Protein AF-A0A1Y5HLW5-F1 (afdb_monomer_lite)

Structure (mmCIF, N/CA/C/O backbone):
data_AF-A0A1Y5HLW5-F1
#
_entry.id   AF-A0A1Y5HLW5-F1
#
loop_
_atom_site.group_PDB
_atom_site.id
_atom_site.type_symbol
_atom_site.label_atom_id
_atom_site.label_alt_id
_atom_site.label_comp_id
_atom_site.label_asym_id
_atom_site.label_entity_id
_atom_site.label_seq_id
_atom_site.pdbx_PDB_ins_code
_atom_site.Cartn_x
_atom_site.Cartn_y
_atom_site.Cartn_z
_atom_site.occupancy
_atom_site.B_iso_or_equiv
_atom_site.auth_seq_id
_atom_site.auth_comp_id
_atom_site.auth_asym_id
_atom_site.auth_atom_id
_atom_site.pdbx_PDB_model_num
ATOM 1 N N . MET A 1 1 ? -52.611 14.218 65.816 1.00 47.12 1 MET A N 1
ATOM 2 C CA . MET A 1 1 ? -51.735 14.937 64.864 1.00 47.12 1 MET A CA 1
ATOM 3 C C . MET A 1 1 ? -50.288 14.549 65.145 1.00 47.12 1 MET A C 1
ATOM 5 O O . MET A 1 1 ? -49.797 14.855 66.221 1.00 47.12 1 MET A O 1
ATOM 9 N N . LYS A 1 2 ? -49.626 13.798 64.256 1.00 51.03 2 LYS A N 1
ATOM 10 C CA . LYS A 1 2 ? -48.216 13.406 64.428 1.00 51.03 2 LYS A CA 1
ATOM 11 C C . LYS A 1 2 ? -47.515 13.550 63.080 1.00 51.03 2 LYS A C 1
ATOM 13 O O . L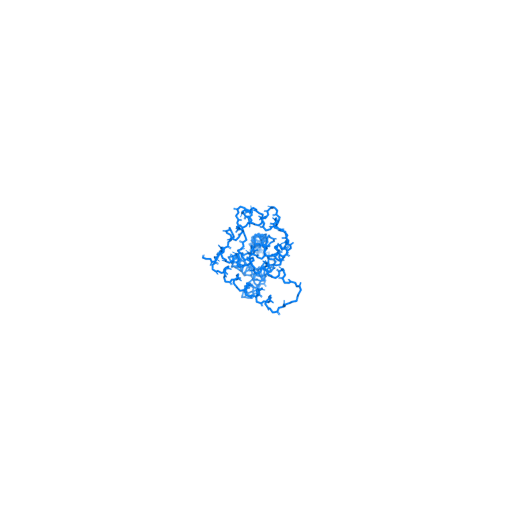YS A 1 2 ? -47.662 12.702 62.209 1.00 51.03 2 LYS A O 1
ATOM 18 N N . ASN A 1 3 ? -46.839 14.682 62.911 1.00 55.22 3 ASN A N 1
ATOM 19 C CA . ASN A 1 3 ? -46.130 15.053 61.695 1.00 55.22 3 ASN A CA 1
ATOM 20 C C . ASN A 1 3 ? -44.768 14.337 61.691 1.00 55.22 3 ASN A C 1
ATOM 22 O O . ASN A 1 3 ? -43.947 14.585 62.575 1.00 55.22 3 ASN A O 1
ATOM 26 N N . ARG A 1 4 ? -44.550 13.398 60.763 1.00 61.78 4 ARG A N 1
ATOM 27 C CA . ARG A 1 4 ? -43.259 12.718 60.568 1.00 61.78 4 ARG A CA 1
ATOM 28 C C . ARG A 1 4 ? -42.611 13.263 59.301 1.00 61.78 4 ARG A C 1
ATOM 30 O O . ARG A 1 4 ? -42.951 12.837 58.204 1.00 61.78 4 ARG A O 1
ATOM 37 N N . ASN A 1 5 ? -41.655 14.167 59.476 1.00 62.38 5 ASN A N 1
ATOM 38 C CA . ASN A 1 5 ? -40.724 14.544 58.421 1.00 62.38 5 ASN A CA 1
ATOM 39 C C . ASN A 1 5 ? -39.587 13.520 58.410 1.00 62.38 5 ASN A C 1
ATOM 41 O O . ASN A 1 5 ? -38.757 13.501 59.319 1.00 62.38 5 ASN A O 1
ATOM 45 N N . SER A 1 6 ? -39.574 12.647 57.404 1.00 61.47 6 SER A N 1
ATOM 46 C CA . SER A 1 6 ? -38.437 11.764 57.143 1.00 61.47 6 SER A CA 1
ATOM 47 C C . SER A 1 6 ? -37.332 12.545 56.419 1.00 61.47 6 SER A C 1
ATOM 49 O O . SER A 1 6 ? -37.634 13.267 55.466 1.00 61.47 6 SER A O 1
ATOM 51 N N . PRO A 1 7 ? -36.059 12.407 56.825 1.00 59.59 7 PRO A N 1
ATOM 52 C CA . PRO A 1 7 ? -34.945 13.033 56.130 1.00 59.59 7 PRO A CA 1
ATOM 53 C C . PRO A 1 7 ? -34.768 12.379 54.755 1.00 59.59 7 PRO A C 1
ATOM 55 O O . PRO A 1 7 ? -34.494 11.184 54.641 1.00 59.59 7 PRO A O 1
ATOM 58 N N . VAL A 1 8 ? -34.960 13.174 53.703 1.00 58.75 8 VAL A N 1
ATOM 59 C CA . VAL A 1 8 ? -34.725 12.770 52.316 1.00 58.75 8 VAL A CA 1
ATOM 60 C C . VAL A 1 8 ? -33.229 12.521 52.119 1.00 58.75 8 VAL A C 1
ATOM 62 O O . VAL A 1 8 ? -32.379 13.354 52.432 1.00 58.75 8 VAL A O 1
ATOM 65 N N . SER A 1 9 ? -32.942 11.318 51.630 1.00 56.59 9 SER A N 1
ATOM 66 C CA . SER A 1 9 ? -31.629 10.716 51.431 1.00 56.59 9 SER A CA 1
ATOM 67 C C . SER A 1 9 ? -30.710 11.554 50.531 1.00 56.59 9 SER A C 1
ATOM 69 O O . SER A 1 9 ? -30.941 11.703 49.334 1.00 56.59 9 SER A O 1
ATOM 71 N N . SER A 1 10 ? -29.611 12.049 51.105 1.00 58.19 10 SER A N 1
ATOM 72 C CA . SER A 1 10 ? -28.551 12.794 50.407 1.00 58.19 10 SER A CA 1
ATOM 73 C C . SER A 1 10 ? -27.526 11.878 49.698 1.00 58.19 10 SER A C 1
ATOM 75 O O . SER A 1 10 ? -26.536 12.352 49.139 1.00 58.19 10 SER A O 1
ATOM 77 N N . SER A 1 11 ? -27.729 10.550 49.693 1.00 57.41 11 SER A N 1
ATOM 78 C CA . SER A 1 11 ? -26.762 9.591 49.127 1.00 57.41 11 SER A CA 1
ATOM 79 C C . SER A 1 11 ? -26.921 9.343 47.621 1.00 57.41 11 SER A C 1
ATOM 81 O O . SER A 1 11 ? -26.020 8.786 46.993 1.00 57.41 11 SER A O 1
ATOM 83 N N . GLU A 1 12 ? -28.035 9.754 47.012 1.00 56.84 12 GLU A N 1
ATOM 84 C CA . GLU A 1 12 ? -28.325 9.457 45.600 1.00 56.84 12 GLU A CA 1
ATOM 85 C C . GLU A 1 12 ? -27.567 10.382 44.623 1.00 56.84 12 GLU A C 1
ATOM 87 O O . GLU A 1 12 ? -27.275 10.011 43.486 1.00 56.84 12 GLU A O 1
ATOM 92 N N . ASN A 1 13 ? -27.120 11.555 45.087 1.00 56.25 13 ASN A N 1
ATOM 93 C CA . ASN A 1 13 ? -26.476 12.571 44.244 1.00 56.25 13 ASN A CA 1
ATOM 94 C C . ASN A 1 13 ? -24.965 12.322 43.996 1.00 56.25 13 ASN A C 1
ATOM 96 O O . ASN A 1 13 ? -24.354 12.912 43.104 1.00 56.25 13 ASN A O 1
ATOM 100 N N . ILE A 1 14 ? -24.322 11.422 44.754 1.00 61.81 14 ILE A N 1
ATOM 101 C CA . ILE A 1 14 ? -22.876 11.142 44.612 1.00 61.81 14 ILE A CA 1
ATOM 102 C C . ILE A 1 14 ? -22.604 10.131 43.480 1.00 61.81 14 ILE A C 1
ATOM 104 O O . ILE A 1 14 ? -21.598 10.240 42.767 1.00 61.81 14 ILE A O 1
ATOM 108 N N . ASN A 1 15 ? -23.515 9.180 43.248 1.00 58.38 15 ASN A N 1
ATOM 109 C CA . ASN A 1 15 ? -23.343 8.145 42.221 1.00 58.38 15 ASN A CA 1
ATOM 110 C C . ASN A 1 15 ? -23.555 8.666 40.789 1.00 58.38 15 ASN A C 1
ATOM 112 O O . ASN A 1 15 ? -22.881 8.210 39.860 1.00 58.38 15 ASN A O 1
ATOM 116 N N . THR A 1 16 ? -24.417 9.666 40.595 1.00 59.56 16 THR A N 1
ATOM 117 C CA . THR A 1 16 ? -24.659 10.284 39.280 1.00 59.56 16 THR A CA 1
ATOM 118 C C . THR A 1 16 ? -23.456 11.105 38.800 1.00 59.56 16 THR A C 1
ATOM 120 O O . THR A 1 16 ? -23.046 10.973 37.642 1.00 59.56 16 THR A O 1
ATOM 123 N N . LYS A 1 17 ? -22.787 11.851 39.693 1.00 58.81 17 LYS A N 1
ATOM 124 C CA . LYS A 1 17 ? -21.578 12.629 39.352 1.00 58.81 17 LYS A CA 1
ATOM 125 C C . LYS A 1 17 ? -20.383 11.762 38.930 1.00 58.81 17 LYS A C 1
ATOM 127 O O . LYS A 1 17 ? -19.674 12.125 37.988 1.00 58.81 17 LYS A O 1
ATOM 132 N N . ARG A 1 18 ? -20.156 10.597 39.559 1.00 59.31 18 ARG A N 1
ATOM 133 C CA . ARG A 1 18 ? -19.076 9.669 39.145 1.00 59.31 18 ARG A CA 1
ATOM 134 C C . ARG A 1 18 ? -19.323 9.071 37.758 1.00 59.31 18 ARG A C 1
ATOM 136 O O . ARG A 1 18 ? -18.389 8.980 36.962 1.00 59.31 18 ARG A O 1
ATOM 143 N N . LYS A 1 19 ? -20.574 8.723 37.435 1.00 58.66 19 LYS A N 1
ATOM 144 C CA . LYS A 1 19 ? -20.948 8.179 36.117 1.00 58.66 19 LYS A CA 1
ATOM 145 C C . LYS A 1 19 ? -20.695 9.187 34.988 1.00 58.66 19 LYS A C 1
ATOM 147 O O . LYS A 1 19 ? -20.190 8.814 33.931 1.00 58.66 19 LYS A O 1
ATOM 152 N N . GLN A 1 20 ? -20.967 10.470 35.231 1.00 60.16 20 GLN A N 1
ATOM 153 C CA . GLN A 1 20 ? -20.791 11.532 34.237 1.00 60.16 20 GLN A CA 1
ATOM 154 C C . GLN A 1 20 ? -19.312 11.850 33.939 1.00 60.16 20 GLN A C 1
ATOM 156 O O . GLN A 1 20 ? -18.961 12.099 32.784 1.00 60.16 20 GLN A O 1
ATOM 161 N N . LYS A 1 21 ? -18.421 11.796 34.942 1.00 66.88 21 LYS A N 1
ATOM 162 C CA . LYS A 1 21 ? -16.977 12.052 34.750 1.00 66.88 21 LYS A CA 1
ATOM 163 C C . LYS A 1 21 ? -16.306 10.983 33.875 1.00 66.88 21 LYS A C 1
ATOM 165 O O . LYS A 1 21 ? -15.486 11.319 33.024 1.00 66.88 21 LYS A O 1
ATOM 170 N N . ASN A 1 22 ? -16.717 9.722 34.018 1.00 70.62 22 ASN A N 1
ATOM 171 C CA . ASN A 1 22 ? -16.188 8.610 33.221 1.00 70.62 22 ASN A CA 1
ATOM 172 C C . ASN A 1 22 ? -16.595 8.695 31.738 1.00 70.62 22 ASN A C 1
ATOM 174 O O . ASN A 1 22 ? -15.848 8.244 30.873 1.00 70.62 22 ASN A O 1
ATOM 178 N N . SER A 1 23 ? -17.739 9.320 31.433 1.00 77.06 23 SER A N 1
ATOM 179 C CA . SER A 1 23 ? -18.206 9.517 30.054 1.00 77.06 23 SER A CA 1
ATOM 180 C C . SER A 1 23 ? -17.330 10.509 29.277 1.00 77.06 23 SER A C 1
ATOM 182 O O . SER A 1 23 ? -16.926 10.232 28.151 1.00 77.06 23 SER A O 1
ATOM 184 N N . LYS A 1 24 ? -16.930 11.631 29.895 1.00 83.69 24 LYS A N 1
ATOM 185 C CA . LYS A 1 24 ? -16.088 12.638 29.219 1.00 83.69 24 LYS A CA 1
ATOM 186 C C . LYS A 1 24 ? -14.705 12.097 28.851 1.00 83.69 24 LYS A C 1
ATOM 188 O O . LYS A 1 24 ? -14.220 12.348 27.753 1.00 83.69 24 LYS A O 1
ATOM 193 N N . LEU A 1 25 ? -14.090 11.330 29.752 1.00 82.06 25 LEU A N 1
ATOM 194 C CA . LEU A 1 25 ? -12.759 10.759 29.529 1.00 82.06 25 LEU A CA 1
ATOM 195 C C . LEU A 1 25 ? -12.773 9.714 28.401 1.00 82.06 25 LEU A C 1
ATOM 197 O O . LEU A 1 25 ? -11.855 9.663 27.587 1.00 82.06 25 LEU A O 1
ATOM 201 N N . ALA A 1 26 ? -13.853 8.933 28.314 1.00 80.69 26 ALA A N 1
ATOM 202 C CA . ALA A 1 26 ? -14.082 7.992 27.224 1.00 80.69 26 ALA A CA 1
ATOM 203 C C . ALA A 1 26 ? -14.218 8.684 25.860 1.00 80.69 26 ALA A C 1
ATOM 205 O O . ALA A 1 26 ? -13.593 8.248 24.896 1.00 80.69 26 ALA A O 1
ATOM 206 N N . VAL A 1 27 ? -14.999 9.768 25.779 1.00 85.81 27 VAL A N 1
ATOM 207 C CA . VAL A 1 27 ? -15.192 10.524 24.529 1.00 85.81 27 VAL A CA 1
ATOM 208 C C . VAL A 1 27 ? -13.870 11.107 24.029 1.00 85.81 27 VAL A C 1
ATOM 210 O O . VAL A 1 27 ? -13.548 10.956 22.854 1.00 85.81 27 VAL A O 1
ATOM 213 N N . ILE A 1 28 ? -13.073 11.706 24.921 1.00 89.19 28 ILE A N 1
ATOM 214 C CA . ILE A 1 28 ? -11.746 12.240 24.572 1.00 89.19 28 ILE A CA 1
ATOM 215 C C . ILE A 1 28 ? -10.825 11.117 24.075 1.00 89.19 28 ILE A C 1
ATOM 217 O O . ILE A 1 28 ? -10.150 11.282 23.062 1.00 89.19 28 ILE A O 1
ATOM 221 N N . GLY A 1 29 ? -10.832 9.959 24.744 1.00 85.31 29 GLY A N 1
ATOM 222 C CA . GLY A 1 29 ? -10.043 8.800 24.325 1.00 85.31 29 GLY A CA 1
ATOM 223 C C . GLY A 1 29 ? -10.411 8.303 22.924 1.00 85.31 29 GLY A C 1
ATOM 224 O O . GLY A 1 29 ? -9.520 8.048 22.119 1.00 85.31 29 GLY A O 1
ATOM 225 N N . ILE A 1 30 ? -11.708 8.222 22.607 1.00 84.19 30 ILE A N 1
ATOM 226 C CA . ILE A 1 30 ? -12.188 7.832 21.271 1.00 84.19 30 ILE A CA 1
ATOM 227 C C . ILE A 1 30 ? -11.761 8.863 20.224 1.00 84.19 30 ILE A C 1
ATOM 229 O O . ILE A 1 30 ? -11.252 8.476 19.176 1.00 84.19 30 ILE A O 1
ATOM 233 N N . LEU A 1 31 ? -11.917 10.159 20.512 1.00 88.69 31 LEU A N 1
ATOM 234 C CA . LEU A 1 31 ? -11.521 11.233 19.598 1.00 88.69 31 LEU A CA 1
ATOM 235 C C . LEU A 1 31 ? -10.026 11.147 19.250 1.00 88.69 31 LEU A C 1
ATOM 237 O O . LEU A 1 31 ? -9.666 11.187 18.077 1.00 88.69 31 LEU A O 1
ATOM 241 N N . LEU A 1 32 ? -9.164 10.962 20.256 1.00 89.06 32 LEU A N 1
ATOM 242 C CA . LEU A 1 32 ? -7.721 10.803 20.053 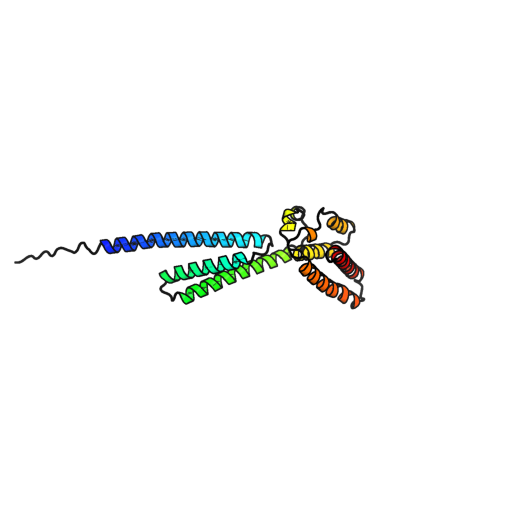1.00 89.06 32 LEU A CA 1
ATOM 243 C C . LEU A 1 32 ? -7.390 9.562 19.213 1.00 89.06 32 LEU A C 1
ATOM 245 O O . LEU A 1 32 ? -6.544 9.634 18.326 1.00 89.06 32 LEU A O 1
ATOM 249 N N . LEU A 1 33 ? -8.087 8.446 19.443 1.00 84.56 33 LEU A N 1
ATOM 250 C CA . LEU A 1 33 ? -7.924 7.213 18.663 1.00 84.56 33 LEU A CA 1
ATOM 251 C C . LEU A 1 33 ? -8.322 7.407 17.193 1.00 84.56 33 LEU A C 1
ATOM 253 O O . LEU A 1 33 ? -7.640 6.912 16.295 1.00 84.56 33 LEU A O 1
ATOM 257 N N . VAL A 1 34 ? -9.397 8.154 16.933 1.00 86.38 34 VAL A N 1
ATOM 258 C CA . VAL A 1 34 ? -9.844 8.485 15.571 1.00 86.38 34 VAL A CA 1
ATOM 259 C C . VAL A 1 34 ? -8.830 9.387 14.862 1.00 86.38 34 VAL A C 1
ATOM 261 O O . VAL A 1 34 ? -8.446 9.098 13.734 1.00 86.38 34 VAL A O 1
ATOM 264 N N . VAL A 1 35 ? -8.334 10.436 15.524 1.00 91.56 35 VAL A N 1
ATOM 265 C CA . VAL A 1 35 ? -7.307 11.323 14.945 1.00 91.56 35 VAL A CA 1
ATOM 266 C C . VAL A 1 35 ? -6.023 10.548 14.645 1.00 91.56 35 VAL A C 1
ATOM 268 O O . VAL A 1 35 ? -5.441 10.694 13.571 1.00 91.56 35 VAL A O 1
ATOM 271 N N . PHE A 1 36 ? -5.604 9.679 15.565 1.00 87.31 36 PHE A N 1
ATOM 272 C CA . PHE A 1 36 ? -4.409 8.863 15.386 1.00 87.31 36 PHE A CA 1
ATOM 273 C C . PHE A 1 36 ? -4.555 7.870 14.226 1.00 87.31 36 PHE A C 1
ATOM 275 O O . PHE A 1 36 ? -3.670 7.780 13.376 1.00 87.31 36 PHE A O 1
ATOM 282 N N . THR A 1 37 ? -5.683 7.155 14.147 1.00 83.62 37 THR A N 1
ATOM 283 C CA . THR A 1 37 ? -5.950 6.222 13.037 1.00 83.62 37 THR A CA 1
ATOM 284 C C . THR A 1 37 ? -6.013 6.945 11.698 1.00 83.62 37 THR A C 1
ATOM 286 O O . THR A 1 37 ? -5.412 6.474 10.735 1.00 83.62 37 THR A O 1
ATOM 289 N N . PHE A 1 38 ? -6.643 8.121 11.641 1.00 88.81 38 PHE A N 1
ATOM 290 C CA . PHE A 1 38 ? -6.649 8.954 10.441 1.00 88.81 38 PHE A CA 1
ATOM 291 C C . PHE A 1 38 ? -5.230 9.338 9.998 1.00 88.81 38 PHE A C 1
ATOM 293 O O . PHE A 1 38 ? -4.895 9.170 8.827 1.00 88.81 38 PHE A O 1
ATOM 300 N N . GLY A 1 39 ? -4.370 9.772 10.925 1.00 90.00 39 GLY A N 1
ATOM 301 C CA . GLY A 1 39 ? -2.972 10.099 10.625 1.00 90.00 39 GLY A CA 1
ATOM 302 C C . GLY A 1 39 ? -2.175 8.911 10.071 1.00 90.00 39 GLY A C 1
ATOM 303 O O . GLY A 1 39 ? -1.433 9.067 9.104 1.00 90.00 39 GLY A O 1
ATOM 304 N N . GLN A 1 40 ? -2.375 7.712 10.625 1.00 86.38 40 GLN A N 1
ATOM 305 C CA . GLN A 1 40 ? -1.736 6.482 10.136 1.00 86.38 40 GLN A CA 1
ATOM 306 C C . GLN A 1 40 ? -2.201 6.112 8.722 1.00 86.38 40 GLN A C 1
ATOM 308 O O . GLN A 1 40 ? -1.380 5.782 7.867 1.00 86.38 40 GLN A O 1
ATOM 313 N N . TYR A 1 41 ? -3.506 6.213 8.444 1.00 86.62 41 TYR A N 1
ATOM 314 C CA . TYR A 1 41 ? -4.018 6.000 7.091 1.00 86.62 41 TYR A CA 1
ATOM 315 C C . TYR A 1 41 ? -3.455 7.034 6.119 1.00 86.62 41 TYR A C 1
ATOM 317 O O . TYR A 1 41 ? -3.005 6.660 5.041 1.00 86.62 41 TYR A O 1
ATOM 325 N N . LEU A 1 42 ? -3.393 8.309 6.503 1.00 88.19 42 LEU A N 1
ATOM 326 C CA . LEU A 1 42 ? -2.813 9.347 5.655 1.00 88.19 42 LEU A CA 1
ATOM 327 C C . LEU A 1 42 ? -1.348 9.037 5.311 1.00 88.19 42 LEU A C 1
ATOM 329 O O . LEU A 1 42 ? -0.965 9.116 4.147 1.00 88.19 42 LEU A O 1
ATOM 333 N N . ALA A 1 43 ? -0.557 8.608 6.298 1.00 85.88 43 ALA A N 1
ATOM 334 C CA . ALA A 1 43 ? 0.839 8.218 6.110 1.00 85.88 43 ALA A CA 1
ATOM 335 C C . ALA A 1 43 ? 1.013 6.997 5.188 1.00 85.88 43 ALA A C 1
ATOM 337 O O . ALA A 1 43 ? 2.026 6.899 4.503 1.00 85.88 43 ALA A O 1
ATOM 338 N N . MET A 1 44 ? 0.031 6.094 5.137 1.00 84.94 44 MET A N 1
ATOM 339 C CA . MET A 1 44 ? 0.024 4.944 4.226 1.00 84.94 44 MET A CA 1
ATOM 340 C C . MET A 1 44 ? -0.437 5.322 2.809 1.00 84.94 44 MET A C 1
ATOM 342 O O . MET A 1 44 ? 0.126 4.848 1.826 1.00 84.94 44 MET A O 1
ATOM 346 N N . TYR A 1 45 ? -1.453 6.179 2.688 1.00 83.94 45 TYR A N 1
ATOM 347 C CA . TYR A 1 45 ? -2.031 6.558 1.396 1.00 83.94 45 TYR A CA 1
ATOM 348 C C . TYR A 1 45 ? -1.194 7.605 0.650 1.00 83.94 45 TYR A C 1
ATOM 350 O O . TYR A 1 45 ? -1.114 7.543 -0.573 1.00 83.94 45 TYR A O 1
ATOM 358 N N . LEU A 1 46 ? -0.536 8.536 1.349 1.00 83.56 46 LEU A N 1
ATOM 359 C CA . LEU A 1 46 ? 0.358 9.535 0.743 1.00 83.56 46 LEU A CA 1
ATOM 360 C C . LEU A 1 46 ? 1.424 8.919 -0.190 1.00 83.56 46 LEU A C 1
ATOM 362 O O . LEU A 1 46 ? 1.506 9.342 -1.344 1.00 83.56 46 LEU A O 1
ATOM 366 N N . PRO A 1 47 ? 2.219 7.916 0.233 1.00 75.50 47 PRO A N 1
ATOM 367 C CA . PRO A 1 47 ? 3.163 7.247 -0.660 1.00 75.50 47 PRO A CA 1
ATOM 368 C C . PRO A 1 47 ? 2.463 6.434 -1.760 1.00 75.50 47 PRO A C 1
ATOM 370 O O . PRO A 1 47 ? 2.935 6.446 -2.897 1.00 75.50 47 PRO A O 1
ATOM 373 N N . ALA A 1 48 ? 1.306 5.822 -1.479 1.00 77.12 48 ALA A N 1
ATOM 374 C CA . ALA A 1 48 ? 0.532 5.090 -2.485 1.00 77.12 48 ALA A CA 1
ATOM 375 C C . ALA A 1 48 ? 0.041 6.001 -3.629 1.00 77.12 48 ALA A C 1
ATOM 377 O O . ALA A 1 48 ? 0.111 5.621 -4.796 1.00 77.12 48 ALA A O 1
ATOM 378 N N . PHE A 1 49 ? -0.358 7.246 -3.335 1.00 77.69 49 PHE A N 1
ATOM 379 C CA . PHE A 1 49 ? -0.690 8.250 -4.360 1.00 77.69 49 PHE A CA 1
ATOM 380 C C . PHE A 1 49 ? 0.503 8.624 -5.249 1.00 77.69 49 PHE A C 1
ATOM 382 O O . PHE A 1 49 ? 0.315 8.999 -6.410 1.00 77.69 49 PHE A O 1
ATOM 389 N N . ASN A 1 50 ? 1.721 8.480 -4.728 1.00 72.81 50 ASN A N 1
ATOM 390 C CA . ASN A 1 50 ? 2.961 8.681 -5.473 1.00 72.81 50 ASN A CA 1
ATOM 391 C C . ASN A 1 50 ? 3.438 7.408 -6.198 1.00 72.81 50 ASN A C 1
ATOM 393 O O . ASN A 1 50 ? 4.489 7.433 -6.835 1.00 72.81 50 ASN A O 1
ATOM 397 N N . GLY A 1 51 ? 2.671 6.312 -6.144 1.00 65.75 51 GLY A N 1
ATOM 398 C CA . GLY A 1 51 ? 3.007 5.036 -6.783 1.00 65.75 51 GLY A CA 1
ATOM 399 C C . GLY A 1 51 ? 4.036 4.197 -6.020 1.00 65.75 51 GLY A C 1
ATOM 400 O O . GLY A 1 51 ? 4.531 3.206 -6.557 1.00 65.75 51 GLY A O 1
ATOM 401 N N . VAL A 1 52 ? 4.361 4.574 -4.780 1.00 74.62 52 VAL A N 1
ATOM 402 C CA . VAL A 1 52 ? 5.215 3.777 -3.894 1.00 74.62 52 VAL A CA 1
ATOM 403 C C . VAL A 1 52 ? 4.335 2.758 -3.179 1.00 74.62 52 VAL A C 1
ATOM 405 O O . VAL A 1 52 ? 3.347 3.128 -2.541 1.00 74.62 52 VAL A O 1
ATOM 408 N N . GLN A 1 53 ? 4.683 1.474 -3.275 1.00 74.00 53 GLN A N 1
ATOM 409 C CA . GLN A 1 53 ? 3.922 0.431 -2.592 1.00 74.00 53 GLN A CA 1
ATOM 410 C C . GLN A 1 53 ? 4.048 0.573 -1.064 1.00 74.00 53 GLN A C 1
ATOM 412 O O . GLN A 1 53 ? 5.154 0.758 -0.544 1.00 74.00 53 GLN A O 1
ATOM 417 N N . PRO A 1 54 ? 2.932 0.482 -0.321 1.00 76.38 54 PRO A N 1
ATOM 418 C CA . PRO A 1 54 ? 2.962 0.506 1.133 1.00 76.38 54 PRO A CA 1
ATOM 419 C C . PRO A 1 54 ? 3.697 -0.729 1.674 1.00 76.38 54 PRO A C 1
ATOM 421 O O . PRO A 1 54 ? 3.438 -1.860 1.269 1.00 76.38 54 PRO A O 1
ATOM 424 N N . GLN A 1 55 ? 4.612 -0.521 2.623 1.00 81.88 55 GLN A N 1
ATOM 425 C CA . GLN A 1 55 ? 5.343 -1.618 3.263 1.00 81.88 55 GLN A CA 1
ATOM 426 C C . GLN A 1 55 ? 4.401 -2.514 4.087 1.00 81.88 55 GLN A C 1
ATOM 428 O O . GLN A 1 55 ? 3.493 -2.019 4.757 1.00 81.88 55 GLN A O 1
ATOM 433 N N . LEU A 1 56 ? 4.682 -3.824 4.130 1.00 78.25 56 LEU A N 1
ATOM 434 C CA . LEU A 1 56 ? 3.930 -4.820 4.919 1.00 78.25 56 LEU A CA 1
ATOM 435 C C . LEU A 1 56 ? 3.797 -4.459 6.407 1.00 78.25 56 LEU A C 1
ATOM 437 O O . LEU A 1 56 ? 2.816 -4.817 7.049 1.00 78.25 56 LEU A O 1
ATOM 441 N N . PHE A 1 57 ? 4.749 -3.714 6.967 1.00 83.56 57 PHE A N 1
ATOM 442 C CA . PHE A 1 57 ? 4.672 -3.237 8.347 1.00 83.56 57 PHE A CA 1
ATOM 443 C C . PHE A 1 57 ? 3.409 -2.394 8.621 1.00 83.56 57 PHE A C 1
ATOM 445 O O . PHE A 1 57 ? 2.787 -2.537 9.677 1.00 83.56 57 PHE A O 1
ATOM 452 N N . PHE A 1 58 ? 2.966 -1.584 7.651 1.00 83.69 58 PHE A N 1
ATOM 453 C CA . PHE A 1 58 ? 1.751 -0.774 7.781 1.00 83.69 58 PHE A CA 1
ATOM 454 C C . PHE A 1 58 ? 0.470 -1.616 7.828 1.00 83.69 58 PHE A C 1
ATOM 456 O O . PHE A 1 58 ? -0.486 -1.213 8.490 1.00 83.69 58 PHE A O 1
ATOM 463 N N . LEU A 1 59 ? 0.455 -2.802 7.206 1.00 86.44 59 LEU A N 1
ATOM 464 C CA . LEU A 1 59 ? -0.669 -3.741 7.298 1.00 86.44 59 LEU A CA 1
ATOM 465 C C . LEU A 1 59 ? -0.876 -4.194 8.745 1.00 86.44 59 LEU A C 1
ATOM 467 O O . LEU A 1 59 ? -1.980 -4.078 9.276 1.00 86.44 59 LEU A O 1
ATOM 471 N N . PHE A 1 60 ? 0.188 -4.675 9.396 1.00 88.00 60 PHE A N 1
ATOM 472 C CA . PHE A 1 60 ? 0.108 -5.175 10.770 1.00 88.00 60 PHE A CA 1
ATOM 473 C C . PHE A 1 60 ? -0.315 -4.079 11.745 1.00 88.00 60 PHE A C 1
ATOM 475 O O . PHE A 1 60 ? -1.180 -4.305 12.592 1.00 88.00 60 PHE A O 1
ATOM 482 N N . ILE A 1 61 ? 0.240 -2.875 11.585 1.00 88.25 61 ILE A N 1
ATOM 483 C CA . ILE A 1 61 ? -0.154 -1.705 12.372 1.00 88.25 61 ILE A CA 1
ATOM 484 C C . ILE A 1 61 ? -1.633 -1.379 12.149 1.00 88.25 61 ILE A C 1
ATOM 486 O O . ILE A 1 61 ? -2.377 -1.245 13.120 1.00 88.25 61 ILE A O 1
ATOM 490 N N . SER A 1 62 ? -2.082 -1.277 10.896 1.00 87.38 62 SER A N 1
ATOM 491 C CA . SER A 1 62 ? -3.470 -0.931 10.571 1.00 87.38 62 SER A CA 1
ATOM 492 C C . SER A 1 62 ? -4.460 -1.955 11.129 1.00 87.38 62 SER A C 1
ATOM 494 O O . SER A 1 62 ? -5.445 -1.580 11.773 1.00 87.38 62 SER A O 1
ATOM 496 N N . MET A 1 63 ? -4.172 -3.249 10.963 1.00 90.25 63 MET A N 1
ATOM 497 C CA . MET A 1 63 ? -4.978 -4.340 11.513 1.00 90.25 63 MET A CA 1
ATOM 498 C C . MET A 1 63 ? -5.030 -4.303 13.042 1.00 90.25 63 MET A C 1
ATOM 500 O O . MET A 1 63 ? -6.108 -4.413 13.624 1.00 90.25 63 MET A O 1
ATOM 504 N N . LEU A 1 64 ? -3.888 -4.105 13.707 1.00 91.19 64 LEU A N 1
ATOM 505 C CA . LEU A 1 64 ? -3.833 -4.043 15.165 1.00 91.19 64 LEU A CA 1
ATOM 506 C C . LEU A 1 64 ? -4.642 -2.855 15.704 1.00 91.19 64 LEU A C 1
ATOM 508 O O . LEU A 1 64 ? -5.443 -3.020 16.625 1.00 91.19 64 LEU A O 1
ATOM 512 N N . TRP A 1 65 ? -4.490 -1.670 15.109 1.00 88.44 65 TRP A N 1
ATOM 513 C CA . TRP A 1 65 ? -5.204 -0.467 15.543 1.00 88.44 65 TRP A CA 1
ATOM 514 C C . TRP A 1 65 ? -6.711 -0.557 15.327 1.00 88.44 65 TRP A C 1
ATOM 516 O O . TRP A 1 65 ? -7.479 -0.238 16.235 1.00 88.44 65 TRP A O 1
ATOM 526 N N . THR A 1 66 ? -7.151 -1.022 14.160 1.00 90.25 66 THR A N 1
ATOM 527 C CA . THR A 1 66 ? -8.583 -1.207 13.870 1.00 90.25 66 THR A CA 1
ATOM 528 C C . THR A 1 66 ? -9.211 -2.280 14.755 1.00 90.25 66 THR A C 1
ATOM 530 O O . THR A 1 66 ? -10.340 -2.111 15.219 1.00 90.25 66 THR A O 1
ATOM 533 N N . ALA A 1 67 ? -8.471 -3.340 15.080 1.00 92.12 67 ALA A N 1
ATOM 534 C CA . ALA A 1 67 ? -8.911 -4.358 16.024 1.00 92.12 67 ALA A CA 1
ATOM 535 C C . ALA A 1 67 ? -9.038 -3.819 17.462 1.00 92.12 67 ALA A C 1
ATOM 537 O O . ALA A 1 67 ? -10.034 -4.098 18.138 1.00 92.12 67 ALA A O 1
ATOM 538 N N . LEU A 1 68 ? -8.079 -3.005 17.924 1.00 89.75 68 LEU A N 1
ATOM 539 C CA . LEU A 1 68 ? -8.149 -2.327 19.225 1.00 89.75 68 LEU A CA 1
ATOM 540 C C . LEU A 1 68 ? -9.324 -1.345 19.288 1.00 89.75 68 LEU A C 1
ATOM 542 O O . LEU A 1 68 ? -10.057 -1.331 20.279 1.00 89.75 68 LEU A O 1
ATOM 546 N N . LEU A 1 69 ? -9.550 -0.577 18.221 1.00 88.44 69 LEU A N 1
ATOM 547 C CA . LEU A 1 69 ? -10.673 0.354 18.112 1.00 88.44 69 LEU A CA 1
ATOM 548 C C . LEU A 1 69 ? -12.011 -0.404 18.134 1.00 88.44 69 LEU A C 1
ATOM 550 O O . LEU A 1 69 ? -12.928 -0.014 18.858 1.00 88.44 69 LEU A O 1
ATOM 554 N N . GLY A 1 70 ? -12.093 -1.548 17.448 1.00 89.62 70 GLY A N 1
ATOM 555 C CA . GLY A 1 70 ? -13.235 -2.460 17.509 1.00 89.62 70 GLY A CA 1
ATOM 556 C C . GLY A 1 70 ? -13.496 -2.998 18.921 1.00 89.62 70 GLY A C 1
ATOM 557 O O . GLY A 1 70 ? -14.629 -2.948 19.405 1.00 89.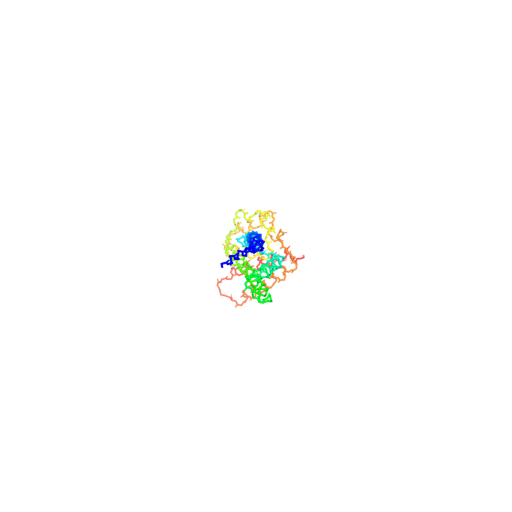62 70 GLY A O 1
ATOM 558 N N . LEU A 1 71 ? -12.457 -3.450 19.633 1.00 89.25 71 LEU A N 1
ATOM 559 C CA . LEU A 1 71 ? -12.569 -3.897 21.029 1.00 89.25 71 LEU A CA 1
ATOM 560 C C . LEU A 1 71 ? -13.045 -2.779 21.961 1.00 89.25 71 LEU A C 1
ATOM 562 O O . LEU A 1 71 ? -13.874 -3.023 22.844 1.00 89.25 71 LEU A O 1
ATOM 566 N N . PHE A 1 72 ? -12.538 -1.562 21.760 1.00 86.75 72 PHE A N 1
ATOM 567 C CA . PHE A 1 72 ? -12.932 -0.401 22.548 1.00 86.75 72 PHE A CA 1
ATOM 568 C C . PHE A 1 72 ? -14.393 -0.026 22.276 1.00 86.75 72 PHE A C 1
ATOM 570 O O . PHE A 1 72 ? -15.173 0.126 23.215 1.00 86.75 72 PHE A O 1
ATOM 577 N N . GLY A 1 73 ? -14.801 0.009 21.004 1.00 85.00 73 GLY A N 1
ATOM 578 C CA . GLY A 1 73 ? -16.182 0.260 20.587 1.00 85.00 73 GLY A CA 1
ATOM 579 C C . GLY A 1 73 ? -17.168 -0.794 21.099 1.00 85.00 73 GLY A C 1
ATOM 580 O O . GLY A 1 73 ? -18.258 -0.453 21.559 1.00 85.00 73 GLY A O 1
ATOM 581 N N . ALA A 1 74 ? -16.775 -2.072 21.130 1.00 88.75 74 ALA A N 1
ATOM 582 C CA . ALA A 1 74 ? -17.609 -3.154 21.664 1.00 88.75 74 ALA A CA 1
ATOM 583 C C . ALA A 1 74 ? -18.021 -2.924 23.121 1.00 88.75 74 ALA A C 1
ATOM 585 O O . ALA A 1 74 ? -19.125 -3.298 23.519 1.00 88.75 74 ALA A O 1
ATOM 586 N N . ARG A 1 75 ? -17.146 -2.285 23.910 1.00 83.88 75 ARG A N 1
ATOM 587 C CA . ARG A 1 75 ? -17.416 -1.961 25.314 1.00 83.88 75 ARG A CA 1
ATOM 588 C C . ARG A 1 75 ? -18.577 -0.975 25.468 1.00 83.88 75 ARG A C 1
ATOM 590 O O . ARG A 1 75 ? -19.278 -1.051 26.471 1.00 83.88 75 ARG A O 1
ATOM 597 N N . PHE A 1 76 ? -18.796 -0.097 24.490 1.00 80.56 76 PHE A N 1
ATOM 598 C CA . PHE A 1 76 ? -19.894 0.875 24.499 1.00 80.56 76 PHE A CA 1
ATOM 599 C C . PHE A 1 76 ? -21.190 0.307 23.923 1.00 80.56 76 PHE A C 1
ATOM 601 O O . PHE A 1 76 ? -22.262 0.582 24.448 1.00 80.56 76 PHE A O 1
ATOM 608 N N . VAL A 1 77 ? -21.098 -0.510 22.871 1.00 81.12 77 VAL A N 1
ATOM 609 C CA . VAL A 1 77 ? -22.277 -1.022 22.146 1.00 81.12 77 VAL A CA 1
ATOM 610 C C . VAL A 1 77 ? -22.883 -2.268 22.819 1.00 81.12 77 VAL A C 1
ATOM 612 O O . VAL A 1 77 ? -23.936 -2.748 22.414 1.00 81.12 77 VAL A O 1
ATOM 615 N N . GLY A 1 78 ? -22.231 -2.833 23.842 1.00 81.38 78 GLY A N 1
ATOM 616 C CA . GLY A 1 78 ? -22.715 -4.036 24.535 1.00 81.38 78 GLY A CA 1
ATOM 617 C C . GLY A 1 78 ? -22.682 -5.306 23.671 1.00 81.38 78 GLY A C 1
ATOM 618 O O . GLY A 1 78 ? -23.260 -6.329 24.034 1.00 81.38 78 GLY A O 1
ATOM 619 N N . ARG A 1 79 ? -22.002 -5.269 22.518 1.00 83.31 79 ARG A N 1
ATOM 620 C CA . ARG A 1 79 ? -21.837 -6.425 21.626 1.00 83.31 79 ARG A CA 1
ATOM 621 C C . ARG A 1 79 ? -20.733 -7.361 22.121 1.00 83.31 79 ARG A C 1
ATOM 623 O O . ARG A 1 79 ? -19.806 -6.960 22.824 1.00 83.31 79 ARG A O 1
ATOM 630 N N . LYS A 1 80 ? -20.793 -8.631 21.697 1.00 92.06 80 LYS A N 1
ATOM 631 C CA . LYS A 1 80 ? -19.739 -9.617 21.988 1.00 92.06 80 LYS A CA 1
ATOM 632 C C . LYS A 1 80 ? -18.400 -9.127 21.415 1.00 92.06 80 LYS A C 1
ATOM 634 O O . LYS A 1 80 ? -18.276 -8.933 20.207 1.00 92.06 80 LYS A O 1
ATOM 639 N N . LYS A 1 81 ? -17.387 -9.004 22.281 1.00 91.06 81 LYS A N 1
ATOM 640 C CA . LYS A 1 81 ? -16.038 -8.491 21.956 1.00 91.06 81 LYS A CA 1
ATOM 641 C C . LYS A 1 81 ? -15.395 -9.172 20.740 1.00 91.06 81 LYS A C 1
ATOM 643 O O . LYS A 1 81 ? -14.726 -8.509 19.957 1.00 91.06 81 LYS A O 1
ATOM 648 N N . ARG A 1 82 ? -15.642 -10.477 20.558 1.00 92.62 82 ARG A N 1
ATOM 649 C CA . ARG A 1 82 ? -15.096 -11.273 19.444 1.00 92.62 82 ARG A CA 1
ATOM 650 C C . ARG A 1 82 ? -15.517 -10.738 18.071 1.00 92.62 82 ARG A C 1
ATOM 652 O O . ARG A 1 82 ? -14.666 -10.597 17.204 1.00 92.62 82 ARG A O 1
ATOM 659 N N . TYR A 1 83 ? -16.792 -10.390 17.885 1.00 92.62 83 TYR A N 1
ATOM 660 C CA . TYR A 1 83 ? -17.274 -9.903 16.586 1.00 92.62 83 TYR A CA 1
ATOM 661 C C . TYR A 1 83 ? -16.690 -8.541 16.226 1.00 92.62 83 TYR A C 1
ATOM 663 O O . TYR A 1 83 ? -16.337 -8.313 15.077 1.00 92.62 83 TYR A O 1
ATOM 671 N N . ALA A 1 84 ? -16.552 -7.649 17.206 1.00 91.56 84 ALA A N 1
ATOM 672 C CA . ALA A 1 84 ? -15.983 -6.330 16.962 1.00 91.56 84 ALA A CA 1
ATOM 673 C C . ALA A 1 84 ? -14.480 -6.389 16.653 1.00 91.56 84 ALA A C 1
ATOM 675 O O . ALA A 1 84 ? -14.002 -5.631 15.817 1.00 91.56 84 ALA A O 1
ATOM 676 N N . PHE A 1 85 ? -13.754 -7.316 17.285 1.00 92.75 85 PHE A N 1
ATOM 677 C CA . PHE A 1 85 ? -12.349 -7.572 16.972 1.00 92.75 85 PHE A CA 1
ATOM 678 C C . PHE A 1 85 ? -12.174 -8.077 15.533 1.00 92.75 85 PHE A C 1
ATOM 680 O O . PHE A 1 85 ? -11.388 -7.512 14.779 1.00 92.75 85 PHE A O 1
ATOM 687 N N . ILE A 1 86 ? -12.955 -9.089 15.132 1.00 94.69 86 ILE A N 1
ATOM 688 C CA . ILE A 1 86 ? -12.913 -9.643 13.768 1.00 94.69 86 ILE A CA 1
ATOM 689 C C . ILE A 1 86 ? -13.308 -8.579 12.738 1.00 94.69 86 ILE A C 1
ATOM 691 O O . ILE A 1 86 ? -12.624 -8.423 11.732 1.00 94.69 86 ILE A O 1
ATOM 695 N N . ALA A 1 87 ? -14.367 -7.807 13.001 1.00 93.19 87 ALA A N 1
ATOM 696 C CA . ALA A 1 87 ? -14.771 -6.710 12.126 1.00 93.19 87 ALA A CA 1
ATOM 697 C C . ALA A 1 87 ? -13.653 -5.666 11.970 1.00 93.19 87 ALA A C 1
ATOM 699 O O . ALA A 1 87 ? -13.392 -5.223 10.856 1.00 93.19 87 ALA A O 1
ATOM 700 N N . GLY A 1 88 ? -12.956 -5.325 13.060 1.00 91.88 88 GLY A N 1
ATOM 701 C CA . GLY A 1 88 ? -11.788 -4.445 13.022 1.00 91.88 88 GLY A CA 1
ATOM 702 C C . GLY A 1 88 ? -10.690 -4.978 12.102 1.00 91.88 88 GLY A C 1
ATOM 703 O O . GLY A 1 88 ? -10.268 -4.265 11.198 1.00 91.88 88 GLY A O 1
ATOM 704 N N . LEU A 1 89 ? -10.303 -6.250 12.255 1.00 93.44 89 LEU A N 1
ATOM 705 C CA . LEU A 1 89 ? -9.292 -6.881 11.395 1.00 93.44 89 LEU A CA 1
ATOM 706 C C . LEU A 1 89 ? -9.676 -6.863 9.909 1.00 93.44 89 LEU A C 1
ATOM 708 O O . LEU A 1 89 ? -8.831 -6.558 9.069 1.00 93.44 89 LEU A O 1
ATOM 712 N N . ILE A 1 90 ? -10.939 -7.159 9.585 1.00 94.88 90 ILE A N 1
ATOM 713 C CA . ILE A 1 90 ? -11.432 -7.149 8.199 1.00 94.88 90 ILE A CA 1
ATOM 714 C C . ILE A 1 90 ? -11.371 -5.733 7.618 1.00 94.88 90 ILE A C 1
ATOM 716 O O . ILE A 1 90 ? -10.900 -5.558 6.497 1.00 94.88 90 ILE A O 1
ATOM 720 N N . ILE A 1 91 ? -11.796 -4.719 8.379 1.00 92.25 91 ILE A N 1
ATOM 721 C CA . ILE A 1 91 ? -11.747 -3.315 7.943 1.00 92.25 91 ILE A CA 1
ATOM 722 C C . ILE A 1 91 ? -10.296 -2.870 7.715 1.00 92.25 91 ILE A C 1
ATOM 724 O O . ILE A 1 91 ? -10.001 -2.266 6.685 1.00 92.25 91 ILE A O 1
ATOM 728 N N . GLY A 1 92 ? -9.382 -3.200 8.633 1.00 90.12 92 GLY A N 1
ATOM 729 C CA . GLY A 1 92 ? -7.955 -2.904 8.481 1.00 90.12 92 GLY A CA 1
ATOM 730 C C . GLY A 1 92 ? -7.349 -3.559 7.237 1.00 90.12 92 GLY A C 1
ATOM 731 O O . GLY A 1 92 ? -6.684 -2.890 6.448 1.00 90.12 92 GLY A O 1
ATOM 732 N N . GLY A 1 93 ? -7.641 -4.845 7.015 1.00 91.69 93 GLY A N 1
ATOM 733 C CA . GLY A 1 93 ? -7.189 -5.579 5.831 1.00 91.69 93 GLY A CA 1
ATOM 734 C C . GLY A 1 93 ? -7.744 -5.011 4.524 1.00 91.69 93 GLY A C 1
ATOM 735 O O . GLY A 1 93 ? -6.988 -4.799 3.578 1.00 91.69 93 GLY A O 1
ATOM 736 N N . ALA A 1 94 ? -9.041 -4.695 4.481 1.00 92.75 94 ALA A N 1
ATOM 737 C CA . ALA A 1 94 ? -9.676 -4.092 3.311 1.00 92.75 94 ALA A CA 1
ATOM 738 C C . ALA A 1 94 ? -9.078 -2.715 2.978 1.00 92.75 94 ALA A C 1
ATOM 740 O O . ALA A 1 94 ? -8.819 -2.417 1.813 1.00 92.75 94 ALA A O 1
ATOM 741 N N . ALA A 1 95 ? -8.797 -1.893 3.993 1.00 89.06 95 ALA A N 1
ATOM 742 C CA . ALA A 1 95 ? -8.176 -0.586 3.801 1.00 89.06 95 ALA A CA 1
ATOM 743 C C . ALA A 1 95 ? -6.741 -0.684 3.254 1.00 89.06 95 ALA A C 1
ATOM 745 O O . ALA A 1 95 ? -6.344 0.156 2.445 1.00 89.06 95 ALA A O 1
ATOM 746 N N . PHE A 1 96 ? -5.972 -1.698 3.664 1.00 89.19 96 PHE A N 1
ATOM 747 C CA . PHE A 1 96 ? -4.637 -1.958 3.121 1.00 89.19 96 PHE A CA 1
ATOM 748 C C . PHE A 1 96 ? -4.693 -2.479 1.680 1.00 89.19 96 PHE A C 1
ATOM 750 O O . PHE A 1 96 ? -3.974 -1.978 0.819 1.00 89.19 96 PHE A O 1
ATOM 757 N N . ALA A 1 97 ? -5.590 -3.426 1.390 1.00 89.06 97 ALA A N 1
ATOM 758 C CA . ALA A 1 97 ? -5.803 -3.926 0.032 1.00 89.06 97 ALA A CA 1
ATOM 759 C C . ALA A 1 97 ? -6.217 -2.798 -0.930 1.00 89.06 97 ALA A C 1
ATOM 761 O O . ALA A 1 97 ? -5.713 -2.721 -2.047 1.00 89.06 97 ALA A O 1
ATOM 762 N N . GLY A 1 98 ? -7.071 -1.876 -0.471 1.00 86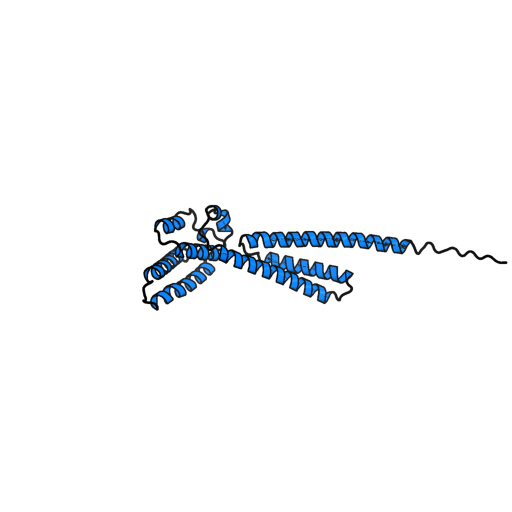.31 98 GLY A N 1
ATOM 763 C CA . GLY A 1 98 ? -7.422 -0.673 -1.223 1.00 86.31 98 GLY A CA 1
ATOM 764 C C . GLY A 1 98 ? -6.214 0.217 -1.533 1.00 86.31 98 GLY A C 1
ATOM 765 O O . GLY A 1 98 ? -6.099 0.714 -2.650 1.00 86.31 98 GLY A O 1
ATOM 766 N N . ALA A 1 99 ? -5.282 0.378 -0.590 1.00 84.25 99 ALA A N 1
ATOM 767 C CA . ALA A 1 99 ? -4.064 1.158 -0.806 1.00 84.25 99 ALA A CA 1
ATOM 768 C C . ALA A 1 99 ? -3.081 0.483 -1.776 1.00 84.25 99 ALA A C 1
ATOM 770 O O . ALA A 1 99 ? -2.488 1.175 -2.602 1.00 84.25 99 ALA A O 1
ATOM 771 N N . LEU A 1 100 ? -2.943 -0.848 -1.718 1.00 80.88 100 LEU A N 1
ATOM 772 C CA . LEU A 1 100 ? -2.168 -1.613 -2.702 1.00 80.88 100 LEU A CA 1
ATOM 773 C C . LEU A 1 100 ? -2.732 -1.428 -4.111 1.00 80.88 100 LEU A C 1
ATOM 775 O O . LEU A 1 100 ? -2.013 -1.015 -5.015 1.00 80.88 100 LEU A O 1
ATOM 779 N N . LEU A 1 101 ? -4.040 -1.646 -4.266 1.00 84.31 101 LEU A N 1
ATOM 780 C CA . LEU A 1 101 ? -4.718 -1.522 -5.552 1.00 84.31 101 LEU A CA 1
ATOM 781 C C . LEU A 1 101 ? -4.625 -0.094 -6.109 1.00 84.31 101 LEU A C 1
ATOM 783 O O . LEU A 1 101 ? -4.447 0.099 -7.309 1.00 84.31 101 LEU A O 1
ATOM 787 N N . LEU A 1 102 ? -4.689 0.919 -5.240 1.00 79.75 102 LEU A N 1
ATOM 788 C CA . LEU A 1 102 ? -4.494 2.313 -5.634 1.00 79.75 102 LEU A CA 1
ATOM 789 C C . LEU A 1 102 ? -3.055 2.593 -6.099 1.00 79.75 102 LEU A C 1
ATOM 791 O O . LEU A 1 102 ? -2.863 3.317 -7.077 1.00 79.75 102 LEU A O 1
ATOM 795 N N . GLY A 1 103 ? -2.062 2.015 -5.418 1.00 72.31 103 GLY A N 1
ATOM 796 C CA . GLY A 1 103 ? -0.654 2.099 -5.803 1.00 72.31 103 GLY A CA 1
ATOM 797 C C . GLY A 1 103 ? -0.396 1.481 -7.177 1.00 72.31 103 GLY A C 1
ATOM 798 O O . GLY A 1 103 ? 0.228 2.122 -8.025 1.00 72.31 103 GLY A O 1
ATOM 799 N N . ASP A 1 104 ? -0.952 0.295 -7.430 1.00 69.88 104 ASP A N 1
ATOM 800 C CA . ASP A 1 104 ? -0.804 -0.414 -8.705 1.00 69.88 104 ASP A CA 1
ATOM 801 C C . ASP A 1 104 ? -1.508 0.335 -9.852 1.00 69.88 104 ASP A C 1
ATOM 803 O O . ASP A 1 104 ? -0.880 0.639 -10.869 1.00 69.88 104 ASP A O 1
ATOM 807 N N . LEU A 1 105 ? -2.761 0.777 -9.655 1.00 72.62 105 LEU A N 1
ATOM 808 C CA . LEU A 1 105 ? -3.496 1.582 -10.647 1.00 72.62 105 LEU A CA 1
ATOM 809 C C . LEU A 1 105 ? -2.769 2.883 -11.017 1.00 72.62 105 LEU A C 1
ATOM 811 O O . LEU A 1 105 ? -2.888 3.382 -12.142 1.00 72.62 105 LEU A O 1
ATOM 815 N N . ARG A 1 106 ? -2.051 3.489 -10.064 1.00 67.75 106 ARG A N 1
ATOM 816 C CA . ARG A 1 106 ? -1.276 4.704 -10.326 1.00 67.75 106 ARG A CA 1
ATOM 817 C C . ARG A 1 106 ? 0.063 4.400 -10.991 1.00 67.75 106 ARG A C 1
ATOM 819 O O . ARG A 1 106 ? 0.517 5.221 -11.789 1.00 67.75 106 ARG A O 1
ATOM 826 N N . SER A 1 107 ? 0.653 3.239 -10.709 1.00 57.72 107 SER A N 1
ATOM 827 C CA . SER A 1 107 ? 1.856 2.749 -11.385 1.00 57.72 107 SER A CA 1
ATOM 828 C C . SER A 1 107 ? 1.622 2.602 -12.892 1.00 57.72 107 SER A C 1
ATOM 830 O O . SER A 1 107 ? 2.408 3.124 -13.682 1.00 57.72 107 SER A O 1
ATOM 832 N N . ASP A 1 108 ? 0.470 2.059 -13.296 1.00 55.16 108 ASP A N 1
ATOM 833 C CA . ASP A 1 108 ? 0.112 1.915 -14.715 1.00 55.16 108 ASP A CA 1
ATOM 834 C C . ASP A 1 108 ? -0.123 3.258 -15.419 1.00 55.16 108 ASP A C 1
ATOM 836 O O . ASP A 1 108 ? 0.232 3.438 -16.582 1.00 55.16 108 ASP A O 1
ATOM 840 N N . LYS A 1 109 ? -0.655 4.267 -14.719 1.00 53.31 109 LYS A N 1
ATOM 841 C CA . LYS A 1 109 ? -0.788 5.624 -15.289 1.00 53.31 109 LYS A CA 1
ATOM 842 C C . LYS A 1 109 ? 0.542 6.376 -15.394 1.00 53.31 109 LYS A C 1
ATOM 844 O O . LYS A 1 109 ? 0.592 7.420 -16.044 1.00 53.31 109 LYS A O 1
ATOM 849 N N . ASN A 1 110 ? 1.613 5.859 -14.794 1.00 51.84 110 ASN A N 1
ATOM 850 C CA . ASN A 1 110 ? 2.959 6.421 -14.882 1.00 51.84 110 ASN A CA 1
ATOM 851 C C . ASN A 1 110 ? 3.768 5.899 -16.085 1.00 51.84 110 ASN A C 1
ATOM 853 O O . ASN A 1 110 ? 4.949 6.232 -16.189 1.00 51.84 110 ASN A O 1
ATOM 857 N N . THR A 1 111 ? 3.152 5.190 -17.040 1.00 51.66 111 THR A N 1
ATOM 858 C CA . THR A 1 111 ? 3.755 4.840 -18.347 1.00 51.66 111 THR A CA 1
ATOM 859 C C . THR A 1 111 ? 3.914 6.039 -19.299 1.00 51.66 111 THR A C 1
ATOM 861 O O . THR A 1 111 ? 4.159 5.873 -20.496 1.00 51.66 111 THR A O 1
ATOM 864 N N . GLY A 1 112 ? 3.704 7.264 -18.809 1.00 55.75 112 GLY A N 1
ATOM 865 C CA . GLY A 1 112 ? 4.048 8.486 -19.528 1.00 55.75 112 GLY A CA 1
ATOM 866 C C . GLY A 1 112 ? 5.568 8.660 -19.661 1.00 55.75 112 GLY A C 1
ATOM 867 O O . GLY A 1 112 ? 6.333 8.010 -18.943 1.00 55.75 112 GLY A O 1
ATOM 868 N N . PRO A 1 113 ? 6.028 9.534 -20.574 1.00 57.56 113 PRO A N 1
ATOM 869 C CA . PRO A 1 113 ? 7.447 9.829 -20.711 1.00 57.56 113 PRO A CA 1
ATOM 870 C C . PRO A 1 113 ? 8.042 10.321 -19.389 1.00 57.56 113 PRO A C 1
ATOM 872 O O . PRO A 1 113 ? 7.363 10.994 -18.612 1.00 57.56 113 PRO A O 1
ATOM 875 N N . TRP A 1 114 ? 9.305 9.966 -19.133 1.00 62.22 114 TRP A N 1
ATOM 876 C CA . TRP A 1 114 ? 10.031 10.409 -17.943 1.00 62.22 114 TRP A CA 1
ATOM 877 C C . TRP A 1 114 ? 9.954 11.931 -17.820 1.00 62.22 114 TRP A C 1
ATOM 879 O O . TRP A 1 114 ? 10.418 12.651 -18.705 1.00 62.22 114 TRP A O 1
ATOM 889 N N . SER A 1 115 ? 9.376 12.431 -16.727 1.00 62.84 115 SER A N 1
ATOM 890 C CA . SER A 1 115 ? 9.472 13.856 -16.420 1.00 62.84 115 SER A CA 1
ATOM 891 C C . SER A 1 115 ? 10.852 14.157 -15.841 1.00 62.84 115 SER A C 1
ATOM 893 O O . SER A 1 115 ? 11.447 13.328 -15.153 1.00 62.84 115 SER A O 1
ATOM 895 N N . GLN A 1 116 ? 11.362 15.369 -16.061 1.00 63.69 116 GLN A N 1
ATOM 896 C CA . GLN A 1 116 ? 12.680 15.774 -15.558 1.00 63.69 116 GLN A CA 1
ATOM 897 C C . GLN A 1 116 ? 12.795 15.656 -14.026 1.00 63.69 116 GLN A C 1
ATOM 899 O O . GLN A 1 116 ? 13.851 15.310 -13.507 1.00 63.69 116 GLN A O 1
ATOM 904 N N . SER A 1 117 ? 11.690 15.850 -13.299 1.00 62.47 117 SER A N 1
ATOM 905 C CA . SER A 1 117 ? 11.610 15.628 -11.848 1.00 62.47 117 SER A CA 1
ATOM 906 C C . SER A 1 117 ? 11.781 14.162 -11.433 1.00 62.47 117 SER A C 1
ATOM 908 O O . SER A 1 117 ? 12.285 13.888 -10.350 1.00 62.47 117 SER A O 1
ATOM 910 N N . GLN A 1 118 ? 11.403 13.213 -12.292 1.00 62.88 118 GLN A N 1
ATOM 911 C CA . GLN A 1 118 ? 11.538 11.775 -12.044 1.00 62.88 118 GLN A CA 1
ATOM 912 C C . GLN A 1 118 ? 12.941 11.254 -12.373 1.00 62.88 118 GLN A C 1
ATOM 914 O O . GLN A 1 118 ? 13.273 10.130 -12.011 1.00 62.88 118 GLN A O 1
ATOM 919 N N . LEU A 1 119 ? 13.770 12.065 -13.037 1.00 67.12 119 LEU A N 1
ATOM 920 C CA . LEU A 1 119 ? 15.168 11.738 -13.311 1.00 67.12 119 LEU A CA 1
ATOM 921 C C . LEU A 1 119 ? 16.085 11.982 -12.102 1.00 67.12 119 LEU A C 1
ATOM 923 O O . LEU A 1 119 ? 17.263 11.637 -12.150 1.00 67.12 119 LEU A O 1
ATOM 927 N N . GLN A 1 120 ? 15.570 12.569 -11.015 1.00 71.12 120 GLN A N 1
ATOM 928 C CA . GLN A 1 120 ? 16.333 12.717 -9.779 1.00 71.12 120 GLN A CA 1
ATOM 929 C C . GLN A 1 120 ? 16.580 11.354 -9.118 1.00 71.12 120 GLN A C 1
ATOM 931 O O . GLN A 1 120 ? 15.674 10.532 -8.982 1.00 71.12 120 GLN A O 1
ATOM 936 N N . GLN A 1 121 ? 17.809 11.145 -8.640 1.00 66.81 121 GLN A N 1
ATOM 937 C CA . GLN A 1 121 ? 18.239 9.909 -7.980 1.00 66.81 121 GLN A CA 1
ATOM 938 C C . GLN A 1 121 ? 17.347 9.526 -6.787 1.00 66.81 121 GLN A C 1
ATOM 940 O O . GLN A 1 121 ? 17.044 8.351 -6.601 1.00 66.81 121 GLN A O 1
ATOM 945 N N . SER A 1 122 ? 16.877 10.511 -6.017 1.00 66.62 122 SER A N 1
ATOM 946 C CA . SER A 1 122 ? 15.959 10.315 -4.887 1.00 66.62 122 SER A CA 1
ATOM 947 C C . SER A 1 122 ? 14.628 9.686 -5.305 1.00 66.62 122 SER A C 1
ATOM 949 O O . SER A 1 122 ? 14.084 8.855 -4.583 1.00 66.62 122 SER A O 1
ATOM 951 N N . PHE A 1 123 ? 14.117 10.043 -6.486 1.00 68.06 123 PHE A N 1
ATOM 952 C CA . PHE A 1 123 ? 12.909 9.442 -7.042 1.00 68.06 123 PHE A CA 1
ATOM 953 C C . PHE A 1 123 ? 13.177 8.008 -7.510 1.00 68.06 123 PHE A C 1
ATOM 955 O O . PHE A 1 123 ? 12.403 7.106 -7.201 1.00 68.06 123 PHE A O 1
ATOM 962 N N . MET A 1 124 ? 14.297 7.778 -8.204 1.00 68.50 124 MET A N 1
ATOM 963 C CA . MET A 1 124 ? 14.662 6.446 -8.700 1.00 68.50 124 MET A CA 1
ATOM 964 C C . MET A 1 124 ? 14.922 5.435 -7.575 1.00 68.50 124 MET A C 1
ATOM 966 O O . MET A 1 124 ? 14.544 4.277 -7.709 1.00 68.50 124 MET A O 1
ATOM 970 N N . GLN A 1 125 ? 15.492 5.870 -6.447 1.00 70.31 125 GLN A N 1
ATOM 971 C CA . GLN A 1 125 ? 15.666 5.030 -5.253 1.00 70.31 125 GLN A CA 1
ATOM 972 C C . GLN A 1 125 ? 14.336 4.568 -4.644 1.00 70.31 125 GLN A C 1
ATOM 974 O O . GLN A 1 125 ? 14.270 3.494 -4.048 1.00 70.31 125 GLN A O 1
ATOM 979 N N . GLY A 1 126 ? 13.276 5.364 -4.805 1.00 66.06 126 GLY A N 1
ATOM 980 C CA . GLY A 1 126 ? 11.929 5.025 -4.350 1.00 66.06 126 GLY A CA 1
ATOM 981 C C . GLY A 1 126 ? 11.190 4.038 -5.256 1.00 66.06 126 GLY A C 1
ATOM 982 O O . GLY A 1 126 ? 10.130 3.547 -4.872 1.00 66.06 126 GLY A O 1
ATOM 983 N N . LEU A 1 127 ? 11.725 3.744 -6.444 1.00 69.00 127 LEU A N 1
ATOM 984 C CA . LEU A 1 127 ? 11.151 2.771 -7.367 1.00 69.00 127 LEU A CA 1
ATOM 985 C C . LEU A 1 127 ? 11.727 1.378 -7.112 1.00 69.00 127 LEU A C 1
ATOM 987 O O . LEU A 1 127 ? 12.881 1.215 -6.702 1.00 69.00 127 LEU A O 1
ATOM 991 N N . SER A 1 128 ? 10.922 0.358 -7.401 1.00 69.00 128 SER A N 1
ATOM 992 C CA . SER A 1 128 ? 11.440 -1.002 -7.548 1.00 69.00 128 SER A CA 1
ATOM 993 C C . SER A 1 128 ? 12.113 -1.178 -8.911 1.00 69.00 128 SER A C 1
ATOM 995 O O . SER A 1 128 ? 11.738 -0.530 -9.895 1.00 69.00 128 SER A O 1
ATOM 997 N N . LYS A 1 129 ? 13.080 -2.098 -9.007 1.00 69.31 129 LYS A N 1
ATOM 998 C CA . LYS A 1 129 ? 13.741 -2.417 -10.288 1.00 69.31 129 LYS A CA 1
ATOM 999 C C . LYS A 1 129 ? 12.743 -2.802 -11.392 1.00 69.31 129 LYS A C 1
ATOM 1001 O O . LYS A 1 129 ? 12.904 -2.370 -12.532 1.00 69.31 129 LYS A O 1
ATOM 1006 N N . ASN A 1 130 ? 11.672 -3.520 -11.046 1.00 66.19 130 ASN A N 1
ATOM 1007 C CA . ASN A 1 130 ? 10.602 -3.888 -11.983 1.00 66.19 130 ASN A CA 1
ATOM 1008 C C . ASN A 1 130 ? 9.795 -2.667 -12.463 1.00 66.19 130 ASN A C 1
ATOM 1010 O O . ASN A 1 130 ? 9.501 -2.555 -13.651 1.00 66.19 130 ASN A O 1
ATOM 1014 N N . GLN A 1 131 ? 9.494 -1.707 -11.583 1.00 67.81 131 GLN A N 1
ATOM 1015 C CA . GLN A 1 131 ? 8.829 -0.458 -11.979 1.00 67.81 131 GLN A CA 1
ATOM 1016 C C . GLN A 1 131 ? 9.721 0.405 -12.882 1.00 67.81 131 GLN A C 1
ATOM 1018 O O . GLN A 1 131 ? 9.240 0.958 -13.873 1.00 67.81 131 GLN A O 1
ATOM 1023 N N . CYS A 1 132 ? 11.026 0.486 -12.593 1.00 72.56 132 CYS A N 1
ATOM 1024 C CA . CYS A 1 132 ? 11.987 1.129 -13.494 1.00 72.56 132 CYS A CA 1
ATOM 1025 C C . CYS A 1 132 ? 11.991 0.462 -14.873 1.00 72.56 132 CYS A C 1
ATOM 1027 O O . CYS A 1 132 ? 12.013 1.169 -15.882 1.00 72.56 132 CYS A O 1
ATOM 1029 N N . LEU A 1 133 ? 11.960 -0.874 -14.930 1.00 69.62 133 LEU A N 1
ATOM 1030 C CA . LEU A 1 133 ? 11.937 -1.627 -16.182 1.00 69.62 133 LEU A CA 1
ATOM 1031 C C . LEU A 1 133 ? 10.675 -1.343 -16.993 1.00 69.62 133 LEU A C 1
ATOM 1033 O O . LEU A 1 133 ? 10.791 -0.946 -18.146 1.00 69.62 133 LEU A O 1
ATOM 1037 N N . LEU A 1 134 ? 9.493 -1.486 -16.389 1.00 69.50 134 LEU A N 1
ATOM 1038 C CA . LEU A 1 134 ? 8.200 -1.254 -17.044 1.00 69.50 134 LEU A CA 1
ATOM 1039 C C . LEU A 1 134 ? 8.083 0.172 -17.583 1.00 69.50 134 LEU A C 1
ATOM 1041 O O . LEU A 1 134 ? 7.619 0.410 -18.702 1.00 69.50 134 LEU A O 1
ATOM 1045 N N . LYS A 1 135 ? 8.552 1.151 -16.810 1.00 69.88 135 LYS A N 1
ATOM 1046 C CA . LYS A 1 135 ? 8.560 2.545 -17.248 1.00 69.88 135 LYS A CA 1
ATOM 1047 C C . LYS A 1 135 ? 9.577 2.796 -18.356 1.00 69.88 135 LYS A C 1
ATOM 1049 O O . LYS A 1 135 ? 9.311 3.546 -19.292 1.00 69.88 135 LYS A O 1
ATOM 1054 N N . SER A 1 136 ? 10.732 2.141 -18.281 1.00 68.50 136 SER A N 1
ATOM 1055 C CA . SER A 1 136 ? 11.754 2.262 -19.315 1.00 68.50 136 SER A CA 1
ATOM 1056 C C . SER A 1 136 ? 11.322 1.601 -20.622 1.00 68.50 136 SER A C 1
ATOM 1058 O O . SER A 1 136 ? 11.439 2.210 -21.681 1.00 68.50 136 SER A O 1
ATOM 1060 N N . SER A 1 137 ? 10.736 0.406 -20.557 1.00 65.38 137 SER A N 1
ATOM 1061 C CA . SER A 1 137 ? 10.242 -0.339 -21.716 1.00 65.38 137 SER A CA 1
ATOM 1062 C C . SER A 1 137 ? 9.042 0.348 -22.373 1.00 65.38 137 SER A C 1
ATOM 1064 O O . SER A 1 137 ? 8.995 0.456 -23.598 1.00 65.38 137 SER A O 1
ATOM 1066 N N . SER A 1 138 ? 8.101 0.887 -21.591 1.00 64.06 138 SER A N 1
ATOM 1067 C CA . SER A 1 138 ? 6.961 1.653 -22.120 1.00 64.06 138 SER A CA 1
ATOM 1068 C C . SER A 1 138 ? 7.386 2.964 -22.787 1.00 64.06 138 SER A C 1
ATOM 1070 O O . SER A 1 138 ? 6.845 3.313 -23.838 1.00 64.06 138 SER A O 1
ATOM 1072 N N . PHE A 1 139 ? 8.391 3.654 -22.241 1.00 65.31 139 PHE A N 1
ATOM 1073 C CA . PHE A 1 139 ? 8.992 4.820 -22.886 1.00 65.31 139 PHE A CA 1
ATOM 1074 C C . PHE A 1 139 ? 9.674 4.447 -24.207 1.00 65.31 139 PHE A C 1
ATOM 1076 O O . PHE A 1 139 ? 9.453 5.104 -25.222 1.00 65.31 139 PHE A O 1
ATOM 1083 N N . LEU A 1 140 ? 10.432 3.349 -24.225 1.00 62.34 140 LEU A N 1
ATOM 1084 C CA . LEU A 1 140 ? 11.127 2.868 -25.420 1.00 62.34 140 LEU A CA 1
ATOM 1085 C C . LEU A 1 140 ? 10.168 2.404 -26.521 1.00 62.34 140 LEU A C 1
ATOM 1087 O O . LEU A 1 140 ? 10.418 2.687 -27.686 1.00 62.34 140 LEU A O 1
ATOM 1091 N N . LYS A 1 141 ? 9.012 1.812 -26.182 1.00 60.41 141 LYS A N 1
ATOM 1092 C CA . LYS A 1 141 ? 7.948 1.503 -27.164 1.00 60.41 141 LYS A CA 1
ATOM 1093 C C . LYS A 1 141 ? 7.456 2.734 -27.935 1.00 60.41 141 LYS A C 1
ATOM 1095 O O . LYS A 1 141 ? 6.935 2.596 -29.046 1.00 60.41 141 LYS A O 1
ATOM 1100 N N . ARG A 1 142 ? 7.579 3.922 -27.338 1.00 59.78 142 ARG A N 1
ATOM 1101 C CA . ARG A 1 142 ? 7.184 5.208 -27.931 1.00 59.78 142 ARG A CA 1
ATOM 1102 C C . ARG A 1 142 ? 8.356 5.970 -28.550 1.00 59.78 142 ARG A C 1
ATOM 1104 O O . ARG A 1 142 ? 8.130 7.041 -29.104 1.00 59.78 142 ARG A O 1
ATOM 1111 N N . CYS A 1 143 ? 9.576 5.448 -28.459 1.00 62.41 143 CYS A N 1
ATOM 1112 C CA . CYS A 1 143 ? 10.776 6.149 -28.879 1.00 62.41 143 CYS A CA 1
ATOM 1113 C C . CYS A 1 143 ? 11.528 5.422 -29.988 1.00 62.41 143 CYS A C 1
ATOM 1115 O O . CYS A 1 143 ? 12.329 4.532 -29.725 1.00 62.41 143 CYS A O 1
ATOM 1117 N N . ASP A 1 144 ? 11.335 5.889 -31.221 1.00 56.44 144 ASP A N 1
ATOM 1118 C CA . ASP A 1 144 ? 12.018 5.354 -32.405 1.00 56.44 144 ASP A CA 1
ATOM 1119 C C . ASP A 1 144 ? 13.327 6.098 -32.752 1.00 56.44 144 ASP A C 1
ATOM 1121 O O . ASP A 1 144 ? 14.007 5.748 -33.714 1.00 56.44 144 ASP A O 1
ATOM 1125 N N . SER A 1 145 ? 13.732 7.126 -31.988 1.00 57.62 145 SER A N 1
ATOM 1126 C CA . SER A 1 145 ? 14.932 7.923 -32.299 1.00 57.62 145 SER A CA 1
ATOM 1127 C C . SER A 1 145 ? 16.169 7.524 -31.480 1.00 57.62 145 SER A C 1
ATOM 1129 O O . SER A 1 145 ? 16.111 7.308 -30.266 1.00 57.62 145 SER A O 1
ATOM 1131 N N . ALA A 1 146 ? 17.342 7.511 -32.126 1.00 50.91 146 ALA A N 1
ATOM 1132 C CA . ALA A 1 146 ? 18.632 7.242 -31.476 1.00 50.91 146 ALA A CA 1
ATOM 1133 C C . ALA A 1 146 ? 18.960 8.238 -30.343 1.00 50.91 146 ALA A C 1
ATOM 1135 O O . ALA A 1 146 ? 19.618 7.883 -29.364 1.00 50.91 146 ALA A O 1
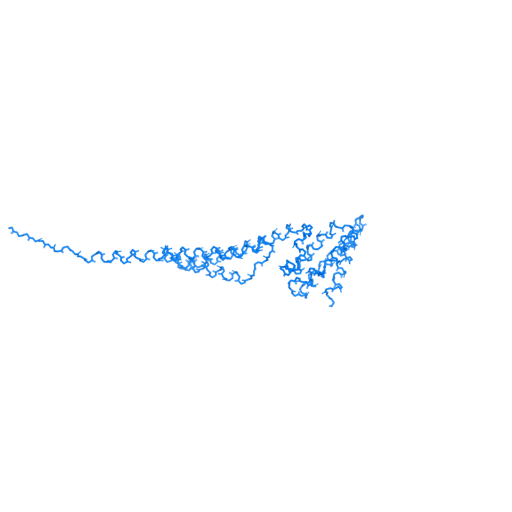ATOM 1136 N N . ALA A 1 147 ? 18.460 9.476 -30.436 1.00 54.72 147 ALA A N 1
ATOM 1137 C CA . ALA A 1 147 ? 18.583 10.482 -29.383 1.00 54.72 147 ALA A CA 1
ATOM 1138 C C . ALA A 1 147 ? 17.831 10.074 -28.105 1.00 54.72 147 ALA A C 1
ATOM 1140 O O . ALA A 1 147 ? 18.308 10.314 -26.996 1.00 54.72 147 ALA A O 1
ATOM 1141 N N . CYS A 1 148 ? 16.694 9.394 -28.243 1.00 57.28 148 CYS A N 1
ATOM 1142 C CA . CYS A 1 148 ? 15.899 8.944 -27.111 1.00 57.28 148 CYS A CA 1
ATOM 1143 C C . CYS A 1 148 ? 16.547 7.785 -26.344 1.00 57.28 148 CYS A C 1
ATOM 1145 O O . CYS A 1 148 ? 16.639 7.823 -25.116 1.00 57.28 148 CYS A O 1
ATOM 1147 N N . LEU A 1 149 ? 17.105 6.813 -27.073 1.00 52.53 149 LEU A N 1
ATOM 1148 C CA . LEU A 1 149 ? 17.964 5.765 -26.507 1.00 52.53 149 LEU A CA 1
ATOM 1149 C C . LEU A 1 149 ? 19.154 6.370 -25.753 1.00 52.53 149 LEU A C 1
ATOM 1151 O O . LEU A 1 149 ? 19.470 5.950 -24.639 1.00 52.53 149 LEU A O 1
ATOM 1155 N N . LYS A 1 150 ? 19.764 7.414 -26.330 1.00 49.41 150 LYS A N 1
ATOM 1156 C CA . LYS A 1 150 ? 20.870 8.141 -25.704 1.00 49.41 150 LYS A CA 1
ATOM 1157 C C . LYS A 1 150 ? 20.438 8.851 -24.424 1.00 49.41 150 LYS A C 1
ATOM 1159 O O . LYS A 1 150 ? 21.217 8.898 -23.483 1.00 49.41 150 LYS A O 1
ATOM 1164 N N . THR A 1 151 ? 19.202 9.345 -24.364 1.00 53.81 151 THR A N 1
ATOM 1165 C CA . THR A 1 151 ? 18.654 10.009 -23.172 1.00 53.81 151 THR A CA 1
ATOM 1166 C C . THR A 1 151 ? 18.518 9.021 -22.016 1.00 53.81 151 THR A C 1
ATOM 1168 O O . THR A 1 151 ? 18.866 9.368 -20.900 1.00 53.81 151 THR A O 1
ATOM 1171 N N . MET A 1 152 ? 18.133 7.766 -22.269 1.00 51.25 152 MET A N 1
ATOM 1172 C CA . MET A 1 152 ? 18.145 6.733 -21.224 1.00 51.25 152 MET A CA 1
ATOM 1173 C C . MET A 1 152 ? 19.550 6.338 -20.774 1.00 51.25 152 MET A C 1
ATOM 1175 O O . MET A 1 152 ? 19.769 6.179 -19.580 1.00 51.25 152 MET A O 1
ATOM 1179 N N . SER A 1 153 ? 20.509 6.229 -21.700 1.00 41.00 153 SER A N 1
ATOM 1180 C CA . SER A 1 153 ? 21.903 5.925 -21.342 1.00 41.00 153 SER A CA 1
ATOM 1181 C C . SER A 1 153 ? 22.660 7.106 -20.717 1.00 41.00 153 SER A C 1
ATOM 1183 O O . SER A 1 153 ? 23.704 6.900 -20.110 1.00 41.00 153 SER A O 1
ATOM 1185 N N . ALA A 1 154 ? 22.183 8.341 -20.922 1.00 35.00 154 ALA A N 1
ATOM 1186 C CA . ALA A 1 154 ? 22.827 9.580 -20.475 1.00 35.00 154 ALA A CA 1
ATOM 1187 C C . ALA A 1 154 ? 22.231 10.148 -19.180 1.00 35.00 154 ALA A C 1
ATOM 1189 O O . ALA A 1 154 ? 22.762 11.125 -18.651 1.00 35.00 154 ALA A O 1
ATOM 1190 N N . VAL A 1 155 ? 21.165 9.548 -18.640 1.00 43.56 155 VAL A N 1
ATOM 1191 C CA . VAL A 1 155 ? 20.805 9.780 -17.240 1.00 43.56 155 VAL A CA 1
ATOM 1192 C C . VAL A 1 155 ? 21.900 9.113 -16.421 1.00 43.56 155 VAL A C 1
ATOM 1194 O O . VAL A 1 155 ? 22.080 7.902 -16.468 1.00 43.56 155 VAL A O 1
ATOM 1197 N N . THR A 1 156 ? 22.672 9.937 -15.726 1.00 39.22 156 THR A N 1
ATOM 1198 C CA . THR A 1 156 ? 23.951 9.670 -15.045 1.00 39.22 156 THR A CA 1
ATOM 1199 C C . THR A 1 156 ? 23.970 8.485 -14.066 1.00 39.22 156 THR A C 1
ATOM 1201 O O . THR A 1 156 ? 25.036 8.099 -13.595 1.00 39.22 156 THR A O 1
ATOM 1204 N N . THR A 1 157 ? 22.820 7.865 -13.811 1.00 53.00 157 THR A N 1
ATOM 1205 C CA . THR A 1 157 ? 22.635 6.594 -13.107 1.00 53.00 157 THR A CA 1
ATOM 1206 C C . THR A 1 157 ? 21.442 5.870 -13.727 1.00 53.00 157 THR A C 1
ATOM 1208 O O . THR A 1 157 ? 20.326 6.388 -13.665 1.00 53.00 157 THR A O 1
ATOM 1211 N N . ASP A 1 158 ? 21.645 4.683 -14.312 1.00 64.69 158 ASP A N 1
ATOM 1212 C CA . ASP A 1 158 ? 20.533 3.869 -14.818 1.00 64.69 158 ASP A CA 1
ATOM 1213 C C . ASP A 1 158 ? 19.533 3.614 -13.679 1.00 64.69 158 ASP A C 1
ATOM 1215 O O . ASP A 1 158 ? 19.929 3.140 -12.616 1.00 64.69 158 ASP A O 1
ATOM 1219 N N . CYS A 1 159 ? 18.240 3.886 -13.894 1.00 67.25 159 CYS A N 1
ATOM 1220 C CA . CYS A 1 159 ? 17.171 3.682 -12.900 1.00 67.25 159 CYS A CA 1
ATOM 1221 C C . CYS A 1 159 ? 17.264 2.308 -12.218 1.00 67.25 159 CYS A C 1
ATOM 1223 O O . CYS A 1 159 ? 17.106 2.193 -11.011 1.00 67.25 159 CYS A O 1
ATOM 1225 N N . ILE A 1 160 ? 17.617 1.273 -12.985 1.00 66.81 160 ILE A N 1
ATOM 1226 C CA . ILE A 1 160 ? 17.778 -0.111 -12.518 1.00 66.81 160 ILE A CA 1
ATOM 1227 C C . ILE A 1 160 ? 18.946 -0.263 -11.523 1.00 66.81 160 ILE A C 1
ATOM 1229 O O . ILE A 1 160 ? 18.860 -1.074 -10.602 1.00 66.81 160 ILE A O 1
ATOM 1233 N N . SER A 1 161 ? 20.015 0.525 -11.668 1.00 66.19 161 SER A N 1
ATOM 1234 C CA . SER A 1 161 ? 21.181 0.513 -10.772 1.00 66.19 161 SER A CA 1
ATOM 1235 C C . SER A 1 161 ? 20.898 1.153 -9.414 1.00 66.19 161 SER A C 1
ATOM 1237 O O . SER A 1 161 ? 21.511 0.769 -8.422 1.00 66.19 161 SER A O 1
ATOM 1239 N N . VAL A 1 162 ? 20.001 2.141 -9.366 1.00 69.75 162 VAL A N 1
ATOM 1240 C CA . VAL A 1 162 ? 19.652 2.891 -8.143 1.00 69.75 162 VAL A CA 1
ATOM 1241 C C . VAL A 1 162 ? 18.330 2.456 -7.514 1.00 69.75 162 VAL A C 1
ATOM 1243 O O . VAL A 1 162 ? 18.086 2.781 -6.354 1.00 69.75 162 VAL A O 1
ATOM 1246 N N . ALA A 1 163 ? 17.496 1.716 -8.242 1.00 67.19 163 ALA A N 1
ATOM 1247 C CA . ALA A 1 163 ? 16.229 1.207 -7.746 1.00 67.19 163 ALA A CA 1
ATOM 1248 C C . ALA A 1 163 ? 16.396 0.137 -6.667 1.00 67.19 163 ALA A C 1
ATOM 1250 O O . ALA A 1 163 ? 17.315 -0.689 -6.680 1.00 67.19 163 ALA A O 1
ATOM 1251 N N . SER A 1 164 ? 15.439 0.134 -5.748 1.00 62.75 164 SER A N 1
ATOM 1252 C CA . SER A 1 164 ? 15.368 -0.821 -4.650 1.00 62.75 164 SER A CA 1
ATOM 1253 C C . SER A 1 164 ? 14.964 -2.224 -5.138 1.00 62.75 164 SER A C 1
ATOM 1255 O O . SER A 1 164 ? 14.200 -2.384 -6.096 1.00 62.75 164 SER A O 1
ATOM 1257 N N . GLY A 1 165 ? 15.495 -3.260 -4.479 1.00 63.16 165 GLY A N 1
ATOM 1258 C CA . GLY A 1 165 ? 15.136 -4.666 -4.708 1.00 63.16 165 GLY A CA 1
ATOM 1259 C C . GLY A 1 165 ? 16.315 -5.586 -5.079 1.00 63.16 165 GLY A C 1
ATOM 1260 O O . GLY A 1 165 ? 17.324 -5.131 -5.641 1.00 63.16 165 GLY A O 1
ATOM 1261 N N . PRO A 1 166 ? 16.215 -6.892 -4.767 1.00 69.31 166 PRO A N 1
ATOM 1262 C CA . PRO A 1 166 ? 17.262 -7.865 -5.062 1.00 69.31 166 PRO A CA 1
ATOM 1263 C C . PRO A 1 166 ? 17.403 -8.077 -6.578 1.00 69.31 166 PRO A C 1
ATOM 1265 O O . PRO A 1 166 ? 16.435 -8.333 -7.290 1.00 69.31 166 PRO A O 1
ATOM 1268 N N . SER A 1 167 ? 18.636 -7.986 -7.086 1.00 70.00 167 SER A N 1
ATOM 1269 C CA . SER A 1 167 ? 18.960 -8.263 -8.494 1.00 70.00 167 SER A CA 1
ATOM 1270 C C . SER A 1 167 ? 18.500 -9.640 -9.016 1.00 70.00 167 SER A C 1
ATOM 1272 O O . SER A 1 167 ? 18.044 -9.677 -10.155 1.00 70.00 167 SER A O 1
ATOM 1274 N N . PRO A 1 168 ? 18.550 -10.757 -8.256 1.00 71.06 168 PRO A N 1
ATOM 1275 C CA . PRO A 1 168 ? 18.130 -12.057 -8.793 1.00 71.06 168 PRO A CA 1
ATOM 1276 C C . PRO A 1 168 ? 16.640 -12.133 -9.161 1.00 71.06 168 PRO A C 1
ATOM 1278 O O . PRO A 1 168 ? 16.308 -12.700 -10.199 1.00 71.06 168 PRO A O 1
ATOM 1281 N N . GLU A 1 169 ? 15.744 -11.519 -8.381 1.00 68.44 169 GLU A N 1
ATOM 1282 C CA . GLU A 1 169 ? 14.306 -11.484 -8.707 1.00 68.44 169 GLU A CA 1
ATOM 1283 C C . GLU A 1 169 ? 14.036 -10.663 -9.971 1.00 68.44 169 GLU A C 1
ATOM 1285 O O . GLU A 1 169 ? 13.240 -11.057 -10.821 1.00 68.44 169 GLU A O 1
ATOM 1290 N N . PHE A 1 170 ? 14.756 -9.550 -10.121 1.00 67.31 170 PHE A N 1
ATOM 1291 C CA . PHE A 1 170 ? 14.721 -8.721 -11.322 1.00 67.31 170 PHE A CA 1
ATOM 1292 C C . PHE A 1 170 ? 15.220 -9.472 -12.567 1.00 67.31 170 PHE A C 1
ATOM 1294 O O . PHE A 1 170 ? 14.671 -9.332 -13.655 1.00 67.31 170 PHE A O 1
ATOM 1301 N N . CYS A 1 171 ? 16.259 -10.291 -12.425 1.00 73.56 171 CYS A N 1
ATOM 1302 C CA . CYS A 1 171 ? 16.801 -11.054 -13.543 1.00 73.56 171 CYS A CA 1
ATOM 1303 C C . CYS A 1 171 ? 15.887 -12.195 -13.987 1.00 73.56 171 CYS A C 1
ATOM 1305 O O . CYS A 1 171 ? 15.792 -12.464 -15.185 1.00 73.56 171 CYS A O 1
ATOM 1307 N N . LEU A 1 172 ? 15.180 -12.823 -13.044 1.00 75.00 172 LEU A N 1
ATOM 1308 C CA . LEU A 1 172 ? 14.163 -13.830 -13.340 1.00 75.00 172 LEU A CA 1
ATOM 1309 C C . LEU A 1 172 ? 12.961 -13.228 -14.078 1.00 75.00 172 LEU A C 1
ATOM 1311 O O . LEU A 1 172 ? 12.525 -13.794 -15.081 1.00 75.00 172 LEU A O 1
ATOM 1315 N N . SER A 1 173 ? 12.452 -12.073 -13.632 1.00 70.94 173 SER A N 1
ATOM 1316 C CA . SER A 1 173 ? 11.339 -11.393 -14.311 1.00 70.94 173 SER A CA 1
ATOM 1317 C C . SER A 1 173 ? 11.730 -10.926 -15.715 1.00 70.94 173 SER A C 1
ATOM 1319 O O . SER A 1 173 ? 10.970 -11.124 -16.664 1.00 70.94 173 SER A O 1
ATOM 1321 N N . LEU A 1 174 ? 12.943 -10.387 -15.869 1.00 70.50 174 LEU A N 1
ATOM 1322 C CA . LEU A 1 174 ? 13.466 -9.941 -17.158 1.00 70.50 174 LEU A CA 1
ATOM 1323 C C . LEU A 1 174 ? 13.637 -11.099 -18.151 1.00 70.50 174 LEU A C 1
ATOM 1325 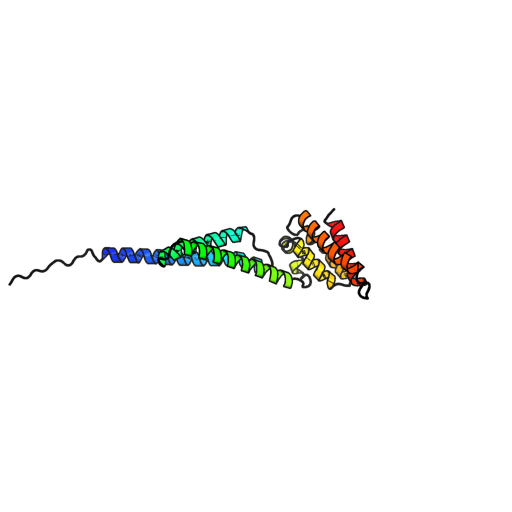O O . LEU A 1 174 ? 13.287 -10.953 -19.319 1.00 70.50 174 LEU A O 1
ATOM 1329 N N . ALA A 1 175 ? 14.149 -12.248 -17.698 1.00 76.19 175 ALA A N 1
ATOM 1330 C CA . ALA A 1 175 ? 14.306 -13.431 -18.543 1.00 76.19 175 ALA A CA 1
ATOM 1331 C C . ALA A 1 175 ? 12.950 -13.987 -19.016 1.00 76.19 175 ALA A C 1
ATOM 1333 O O . ALA A 1 175 ? 12.809 -14.351 -20.185 1.00 76.19 175 ALA A O 1
ATOM 1334 N N . ALA A 1 176 ? 11.943 -13.998 -18.135 1.00 76.31 176 ALA A N 1
ATOM 1335 C CA . ALA A 1 176 ? 10.590 -14.435 -18.472 1.00 76.31 176 ALA A CA 1
ATOM 1336 C C . ALA A 1 176 ? 9.920 -13.508 -19.506 1.00 76.31 176 ALA A C 1
ATOM 1338 O O . ALA A 1 176 ? 9.352 -13.987 -20.487 1.00 76.31 176 ALA A O 1
ATOM 1339 N N . GLU A 1 177 ? 10.031 -12.183 -19.339 1.00 69.19 177 GLU A N 1
ATOM 1340 C CA . GLU A 1 177 ? 9.534 -11.226 -20.339 1.00 69.19 177 GLU A CA 1
ATOM 1341 C C . GLU A 1 177 ? 10.282 -11.335 -21.670 1.00 69.19 177 GLU A C 1
ATOM 1343 O O . GLU A 1 177 ? 9.659 -11.233 -22.726 1.00 69.19 177 GLU A O 1
ATOM 1348 N N . GLN A 1 178 ? 11.601 -11.545 -21.638 1.00 73.81 178 GLN A N 1
ATOM 1349 C CA . GLN A 1 178 ? 12.407 -11.675 -22.849 1.00 73.81 178 GLN A CA 1
ATOM 1350 C C . GLN A 1 178 ? 11.990 -12.895 -23.672 1.00 73.81 178 GLN A C 1
ATOM 1352 O O . GLN A 1 178 ? 11.838 -12.784 -24.886 1.00 73.81 178 GLN A O 1
ATOM 1357 N N . GLN A 1 179 ? 11.746 -14.042 -23.031 1.00 74.12 179 GLN A N 1
ATOM 1358 C CA . GLN A 1 179 ? 11.223 -15.223 -23.723 1.00 74.12 179 GLN A CA 1
ATOM 1359 C C . GLN A 1 179 ? 9.853 -14.961 -24.354 1.00 74.12 179 GLN A C 1
ATOM 1361 O O . GLN A 1 179 ? 9.613 -15.388 -25.480 1.00 74.12 179 GLN A O 1
ATOM 1366 N N . LEU A 1 180 ? 8.975 -14.225 -23.666 1.00 71.75 180 LEU A N 1
ATOM 1367 C CA . LEU A 1 180 ? 7.643 -13.914 -24.180 1.00 71.75 180 LEU A CA 1
ATOM 1368 C C . LEU A 1 180 ? 7.707 -12.976 -25.396 1.00 71.75 180 LEU A C 1
ATOM 1370 O O . LEU A 1 180 ? 7.085 -13.237 -26.419 1.00 71.75 180 LEU A O 1
ATOM 1374 N N . VAL A 1 181 ? 8.471 -11.887 -25.297 1.00 67.62 181 VAL A N 1
ATOM 1375 C CA . VAL A 1 181 ? 8.554 -10.862 -26.348 1.00 67.62 181 VAL A CA 1
ATOM 1376 C C . VAL A 1 181 ? 9.345 -11.367 -27.554 1.00 67.62 181 VAL A C 1
ATOM 1378 O O . VAL A 1 181 ? 8.882 -11.209 -28.680 1.00 67.62 181 VAL A O 1
ATOM 1381 N N . CYS A 1 182 ? 10.505 -11.992 -27.332 1.00 70.00 182 CYS A N 1
ATOM 1382 C CA . CYS A 1 182 ? 11.351 -12.501 -28.413 1.00 70.00 182 CYS A CA 1
ATOM 1383 C C . CYS A 1 182 ? 10.786 -13.786 -29.050 1.00 70.00 182 CYS A C 1
ATOM 1385 O O . CYS A 1 182 ? 10.972 -14.004 -30.245 1.00 70.00 182 CYS A O 1
ATOM 1387 N N . GLY A 1 183 ? 10.080 -14.629 -28.285 1.00 63.78 183 GLY A N 1
ATOM 1388 C CA . GLY A 1 183 ? 9.461 -15.854 -28.808 1.00 63.78 183 GLY A CA 1
ATOM 1389 C C . GLY A 1 183 ? 8.239 -15.587 -29.695 1.00 63.78 183 GLY A C 1
ATOM 1390 O O . GLY A 1 183 ? 8.011 -16.299 -30.672 1.00 63.78 183 GLY A O 1
ATOM 1391 N N . LEU A 1 184 ? 7.477 -14.523 -29.411 1.00 59.41 184 LEU A N 1
ATOM 1392 C CA . LEU A 1 184 ? 6.347 -14.103 -30.252 1.00 59.41 184 LEU A CA 1
ATOM 1393 C C . LEU A 1 184 ? 6.802 -13.475 -31.579 1.00 59.41 184 LEU A C 1
ATOM 1395 O O . LEU A 1 184 ? 6.149 -13.656 -32.601 1.00 59.41 184 LEU A O 1
ATOM 1399 N N . THR A 1 185 ? 7.946 -12.786 -31.600 1.00 55.31 185 THR A N 1
ATOM 1400 C CA . THR A 1 185 ? 8.508 -12.221 -32.841 1.00 55.31 185 THR A CA 1
ATOM 1401 C C . THR A 1 185 ? 9.019 -13.270 -33.827 1.00 55.31 185 THR A C 1
ATOM 1403 O O . THR A 1 185 ? 9.166 -12.968 -35.004 1.00 55.31 185 THR A O 1
ATOM 1406 N N . GLU A 1 186 ? 9.271 -14.499 -33.375 1.00 57.19 186 GLU A N 1
ATOM 1407 C CA . GLU A 1 186 ? 9.711 -15.600 -34.242 1.00 57.19 186 GLU A CA 1
ATOM 1408 C C . GLU A 1 186 ? 8.530 -16.287 -34.956 1.00 57.19 186 GLU A C 1
ATOM 1410 O O . GLU A 1 186 ? 8.709 -16.939 -35.984 1.00 57.19 186 GLU A O 1
ATOM 1415 N N . THR A 1 187 ? 7.308 -16.116 -34.436 1.00 54.16 187 THR A N 1
ATOM 1416 C CA . THR A 1 187 ? 6.088 -16.753 -34.960 1.00 54.16 187 THR A CA 1
ATOM 1417 C C . THR A 1 187 ? 5.253 -15.853 -35.872 1.00 54.16 187 THR A C 1
ATOM 1419 O O . THR A 1 187 ? 4.472 -16.377 -36.665 1.00 54.16 187 THR A O 1
ATOM 1422 N N . ASP A 1 188 ? 5.440 -14.531 -35.832 1.00 48.25 188 ASP A N 1
ATOM 1423 C CA . ASP A 1 188 ? 4.666 -13.571 -36.628 1.00 48.25 188 ASP A CA 1
ATOM 1424 C C . ASP A 1 188 ? 5.553 -12.871 -37.676 1.00 48.25 188 ASP A C 1
ATOM 1426 O O . ASP A 1 188 ? 6.070 -11.777 -37.473 1.00 48.25 188 ASP A O 1
ATOM 1430 N N . ASN A 1 189 ? 5.761 -13.526 -38.823 1.00 53.66 189 ASN A N 1
ATOM 1431 C CA . ASN A 1 189 ? 6.589 -13.033 -39.937 1.00 53.66 189 ASN A CA 1
ATOM 1432 C C . ASN A 1 189 ? 5.906 -11.936 -40.789 1.00 53.66 189 ASN A C 1
ATOM 1434 O O . ASN A 1 189 ? 6.204 -11.787 -41.978 1.00 53.66 189 ASN A O 1
ATOM 1438 N N . THR A 1 190 ? 4.994 -11.152 -40.211 1.00 50.50 190 THR A N 1
ATOM 1439 C CA . THR A 1 190 ? 4.111 -10.251 -40.961 1.00 50.50 190 THR A CA 1
ATOM 1440 C C . THR A 1 190 ? 4.356 -8.776 -40.604 1.00 50.50 190 THR A C 1
ATOM 1442 O O . THR A 1 190 ? 3.899 -8.270 -39.589 1.00 50.50 190 THR A O 1
ATOM 1445 N N . ALA A 1 191 ? 5.081 -8.076 -41.484 1.00 46.62 191 ALA A N 1
ATOM 1446 C CA . ALA A 1 191 ? 5.165 -6.616 -41.689 1.00 46.62 191 ALA A CA 1
ATOM 1447 C C . ALA A 1 191 ? 5.565 -5.646 -40.540 1.00 46.62 191 ALA A C 1
ATOM 1449 O O . ALA A 1 191 ? 5.993 -4.542 -40.869 1.00 46.62 191 ALA A O 1
ATOM 1450 N N . ASP A 1 192 ? 5.554 -6.017 -39.253 1.00 50.69 192 ASP A N 1
ATOM 1451 C CA . ASP A 1 192 ? 5.962 -5.138 -38.123 1.00 50.69 192 ASP A CA 1
ATOM 1452 C C . ASP A 1 192 ? 7.329 -5.521 -37.488 1.00 50.69 192 ASP A C 1
ATOM 1454 O O . ASP A 1 192 ? 7.694 -5.118 -36.376 1.00 50.69 192 ASP A O 1
ATOM 1458 N N . ASN A 1 193 ? 8.141 -6.285 -38.231 1.00 52.62 193 ASN A N 1
ATOM 1459 C CA . ASN A 1 193 ? 9.377 -6.943 -37.772 1.00 52.62 193 ASN A CA 1
ATOM 1460 C C . ASN A 1 193 ? 10.471 -6.012 -37.213 1.00 52.62 193 ASN A C 1
ATOM 1462 O O . ASN A 1 193 ? 11.308 -6.447 -36.422 1.00 52.62 193 ASN A O 1
ATOM 1466 N N . ASN A 1 194 ? 10.488 -4.726 -37.571 1.00 57.50 194 ASN A N 1
ATOM 1467 C CA . ASN A 1 194 ? 11.529 -3.811 -37.084 1.00 57.50 194 ASN A CA 1
ATOM 1468 C C . ASN A 1 194 ? 11.341 -3.415 -35.612 1.00 57.50 194 ASN A C 1
ATOM 1470 O O . ASN A 1 194 ? 12.324 -3.150 -34.916 1.00 57.50 194 ASN A O 1
ATOM 1474 N N . LYS A 1 195 ? 10.097 -3.394 -35.117 1.00 57.59 195 LYS A N 1
ATOM 1475 C CA . LYS A 1 195 ? 9.792 -2.938 -33.755 1.00 57.59 195 LYS A CA 1
ATOM 1476 C C . LYS A 1 195 ? 9.900 -4.061 -32.724 1.00 57.59 195 LYS A C 1
ATOM 1478 O O . LYS A 1 195 ? 10.382 -3.835 -31.618 1.00 57.59 195 LYS A O 1
ATOM 1483 N N . GLY A 1 196 ? 9.515 -5.279 -33.103 1.00 59.91 196 GLY A N 1
ATOM 1484 C CA . GLY A 1 196 ? 9.730 -6.474 -32.285 1.00 59.91 196 GLY A CA 1
ATOM 1485 C C . GLY A 1 196 ? 11.218 -6.781 -32.081 1.00 59.91 196 GLY A C 1
ATOM 1486 O O . GLY A 1 196 ? 11.673 -6.960 -30.949 1.00 59.91 196 GLY A O 1
ATOM 1487 N N . ASN A 1 197 ? 12.002 -6.715 -33.163 1.00 66.00 197 ASN A N 1
ATOM 1488 C CA . ASN A 1 197 ? 13.446 -6.957 -33.115 1.00 66.00 197 ASN A CA 1
ATOM 1489 C C . ASN A 1 197 ? 14.201 -5.928 -32.265 1.00 66.00 197 ASN A C 1
ATOM 1491 O O . ASN A 1 197 ? 15.118 -6.294 -31.529 1.00 66.00 197 ASN A O 1
ATOM 1495 N N . SER A 1 198 ? 13.820 -4.646 -32.311 1.00 64.94 198 SER A N 1
ATOM 1496 C CA . SER A 1 198 ? 14.479 -3.613 -31.501 1.00 64.94 198 SER A CA 1
ATOM 1497 C C . SER A 1 198 ? 14.204 -3.781 -30.003 1.00 64.94 198 SER A C 1
ATOM 1499 O O . SER A 1 198 ? 15.103 -3.571 -29.185 1.00 64.94 198 SER A O 1
ATOM 1501 N N . LEU A 1 199 ? 12.996 -4.222 -29.639 1.00 64.69 199 LEU A N 1
ATOM 1502 C CA . LEU A 1 199 ? 12.596 -4.454 -28.252 1.00 64.69 199 LEU A CA 1
ATOM 1503 C C . LEU A 1 199 ? 13.281 -5.694 -27.664 1.00 64.69 199 LEU A C 1
ATOM 1505 O O . LEU A 1 199 ? 13.807 -5.626 -26.551 1.00 64.69 199 LEU A O 1
ATOM 1509 N N . CYS A 1 200 ? 13.369 -6.774 -28.445 1.00 71.69 200 CYS A N 1
ATOM 1510 C CA . CYS A 1 200 ? 14.114 -7.976 -28.076 1.00 71.69 200 CYS A CA 1
ATOM 1511 C C . CYS A 1 200 ? 15.614 -7.682 -27.872 1.00 71.69 200 CYS A C 1
ATOM 1513 O O . CYS A 1 200 ? 16.201 -8.035 -26.846 1.00 71.69 200 CYS A O 1
ATOM 1515 N N . LEU A 1 201 ? 16.234 -6.945 -28.803 1.00 69.50 201 LEU A N 1
ATOM 1516 C CA . LEU A 1 201 ? 17.656 -6.587 -28.742 1.00 69.50 201 LEU A CA 1
ATOM 1517 C C . LEU A 1 201 ? 17.966 -5.665 -27.552 1.00 69.50 201 LEU A C 1
ATOM 1519 O O . LEU A 1 201 ? 19.036 -5.741 -26.941 1.00 69.50 201 LEU A O 1
ATOM 1523 N N . LEU A 1 202 ? 17.015 -4.808 -27.180 1.00 68.00 202 LEU A N 1
ATOM 1524 C CA . LEU A 1 202 ? 17.123 -3.972 -25.995 1.00 68.00 202 LEU A CA 1
ATOM 1525 C C . LEU A 1 202 ? 16.990 -4.779 -24.695 1.00 68.00 202 LEU A C 1
ATOM 1527 O O . LEU A 1 202 ? 17.802 -4.583 -23.789 1.00 68.00 202 LEU A O 1
ATOM 1531 N N . GLN A 1 203 ? 16.035 -5.709 -24.603 1.00 70.81 203 GLN A N 1
ATOM 1532 C CA . GLN A 1 203 ? 15.921 -6.611 -23.450 1.00 70.81 203 GLN A CA 1
ATOM 1533 C C . GLN A 1 203 ? 17.186 -7.458 -23.276 1.00 70.81 203 GLN A C 1
ATOM 1535 O O . GLN A 1 203 ? 17.706 -7.556 -22.166 1.00 70.81 203 GLN A O 1
ATOM 1540 N N . GLN A 1 204 ? 17.756 -7.962 -24.373 1.00 72.94 204 GLN A N 1
ATOM 1541 C CA . GLN A 1 204 ? 19.018 -8.699 -24.349 1.00 72.94 204 GLN A CA 1
ATOM 1542 C C . GLN A 1 204 ? 20.185 -7.838 -23.837 1.00 72.94 204 GLN A C 1
ATOM 1544 O O . GLN A 1 204 ? 20.978 -8.292 -23.007 1.00 72.94 204 GLN A O 1
ATOM 1549 N N . LYS A 1 205 ? 20.276 -6.571 -24.270 1.00 67.88 205 LYS A N 1
ATOM 1550 C CA . LYS A 1 205 ? 21.271 -5.617 -23.749 1.00 67.88 205 LYS A CA 1
ATOM 1551 C C . LYS A 1 205 ? 21.089 -5.365 -22.253 1.00 67.88 205 LYS A C 1
ATOM 1553 O O . LYS A 1 205 ? 22.076 -5.404 -21.520 1.00 67.88 205 LYS A O 1
ATOM 1558 N N . LEU A 1 206 ? 19.858 -5.150 -21.791 1.00 67.38 206 LEU A N 1
ATOM 1559 C CA . LEU A 1 206 ? 19.561 -4.956 -20.368 1.00 67.38 206 LEU A CA 1
ATOM 1560 C C . LEU A 1 206 ? 19.941 -6.192 -19.546 1.00 67.38 206 LEU A C 1
ATOM 1562 O O . LEU A 1 206 ? 20.642 -6.061 -18.545 1.00 67.38 206 LEU A O 1
ATOM 1566 N N . HIS A 1 207 ? 19.568 -7.386 -20.005 1.00 70.50 207 HIS A N 1
ATOM 1567 C CA . HIS A 1 207 ? 19.907 -8.637 -19.332 1.00 70.50 207 HIS A CA 1
ATOM 1568 C C . HIS A 1 207 ? 21.428 -8.820 -19.235 1.00 70.50 207 HIS A C 1
ATOM 1570 O O . HIS A 1 207 ? 21.958 -9.058 -18.153 1.00 70.50 207 HIS A O 1
ATOM 1576 N N . SER A 1 208 ? 22.160 -8.578 -20.328 1.00 69.88 208 SER A N 1
ATOM 1577 C CA . SER A 1 208 ? 23.627 -8.675 -20.337 1.00 69.88 208 SER A CA 1
ATOM 1578 C C . SER A 1 208 ? 24.325 -7.693 -19.389 1.00 69.88 208 SER A C 1
ATOM 1580 O O . SER A 1 208 ? 25.434 -7.968 -18.935 1.00 69.88 208 SER A O 1
ATOM 1582 N N . ARG A 1 209 ? 23.691 -6.547 -19.103 1.00 66.44 209 ARG A N 1
ATOM 1583 C CA . ARG A 1 209 ? 24.259 -5.474 -18.281 1.00 66.44 209 ARG A CA 1
ATOM 1584 C C . ARG A 1 209 ? 23.956 -5.639 -16.794 1.00 66.44 209 ARG A C 1
ATOM 1586 O O . ARG A 1 209 ? 24.784 -5.248 -15.981 1.00 66.44 209 ARG A O 1
ATOM 1593 N N . PHE A 1 210 ? 22.789 -6.182 -16.448 1.00 66.81 210 PHE A N 1
ATOM 1594 C CA . PHE A 1 210 ? 22.299 -6.224 -15.064 1.00 66.81 210 PHE A CA 1
ATOM 1595 C C . PHE A 1 210 ? 22.247 -7.626 -14.445 1.00 66.81 210 PHE A C 1
ATOM 1597 O O . PHE A 1 210 ? 22.098 -7.726 -13.229 1.00 66.81 210 PHE A O 1
ATOM 1604 N N . CYS A 1 211 ? 22.362 -8.684 -15.253 1.00 72.19 211 CYS A N 1
ATOM 1605 C CA . CYS A 1 211 ? 22.168 -10.076 -14.831 1.00 72.19 211 CYS A CA 1
ATOM 1606 C C . CYS A 1 211 ? 23.374 -10.986 -15.092 1.00 72.19 211 CYS A C 1
ATOM 1608 O O . CYS A 1 211 ? 23.219 -12.206 -15.125 1.00 72.19 211 CYS A O 1
ATOM 1610 N N . ARG A 1 212 ? 24.557 -10.396 -15.293 1.00 68.06 212 ARG A N 1
ATOM 1611 C CA . ARG A 1 212 ? 25.835 -11.116 -15.323 1.00 68.06 212 ARG A CA 1
ATOM 1612 C C . ARG A 1 212 ? 26.462 -11.213 -13.943 1.00 68.06 212 ARG A C 1
ATOM 1614 O O . ARG A 1 212 ? 26.315 -10.240 -13.171 1.00 68.06 212 ARG A O 1
#

Sequence (212 aa):
MKNRNSPVSSSENINTKRKQKNSKLAVIGILLLVVFTFGQYLAMYLPAFNGVQPQLFFLFISMLWTALLGLFGARFVGRKKRYAFIAGLIIGGAAFAGALLLGDLRSDKNTGPWSQSQLQQSFMQGLSKNQCLLKSSSFLKRCDSAACLKTMSAVTTDCISVASGPSPEFCLSLAAEQQLVCGLTETDNTADNNKGNSLCLLQQKLHSRFCR

Foldseek 3Di:
DDDDDDDDDPPPVVVVVVVVVVVVVLVVVLVVLVVVLVVLLCVQQVVLLVLQQGDPVSLVVLLVSLLVSLQSVCVVVVDDSVVSNVVSNVVSNVSNVVSRVSSVVVLVVLLDQDDPVCLDLVNLQSAALVSLVSSVLSNVLVDPDPVSVVVQVPSPARSNRSYDDDLVVSLVVLVVVLCVLQVVLVVDPDDPNVSSVVSSVVSVVVNVVRVD

pLDDT: mean 71.39, std 13.5, range [35.0, 94.88]

Secondary structure (DSSP, 8-state):
-----PPP-TTHHHHHHHHHHHHHHHHHHHHHHHHHHHHHHHHHHHHHHTTPPPPHHHHHHHHHHHHHHHHHHHHHHT--HHHHHHHHHHHHHHHHHHHHHHHHHHHHHT-SPPPGGGGSHHHHHTSBHHHHHHHHHHHHHT--SHHHHHHHHHSSS-HHHHSBS-HHHHHHHHHHHHHHHHHHHTT--SS-HHHHHHHHHHHHHHHHHH--

Radius of gyration: 30.09 Å; chains: 1; bounding box: 78×32×107 Å